Protein AF-A0AAD9P7U4-F1 (afdb_monomer_lite)

Radius of gyration: 80.12 Å; chains: 1; bounding box: 160×74×222 Å

pLDDT: mean 78.6, std 13.79, range [33.72, 92.62]

Sequence (195 aa):
MFMCNIYIYIYIYIYIYAYMYIYIYIYIYIYIYIYIHAYIHTYIHTYIHTYIHTYIHTYIHTYIHTYIHTYIHTYIHACMHACMHAYIHTYIHTYIHTYIHTYIHTYIHTYIHTYIHTYIHTYIHTYIHTYIHTYIHTYIHTYIHTYIHTYIHTYIHTYIHTYIHTYIHTYIHTYIHNRPTYTKPKSQWWSVTPK

Foldseek 3Di:
DVVVVVVVVVVVVCCCCVCVCCCCVVCCVVVCCCVVCVCCCCCCCCCVVVCCCCVCCCCVCCCCVVCCVVCVVVVVVVVVVVVVCCCCCCVVVVVVVVVVCVVCCCVVVCCCVCCCCCVVVVVCCVVVCCVVVCCCCVVVCCVCCCVCVVCCCCVVVCCCVVVVVVVVVVVVVCVVVPDDDDDDDDDDDDDDDDD

Secondary structure (DSSP, 8-state):
-HHHHHHHHHHHHHHHHHHHHHHHHHHHHHHHHHHHHHHHHHHHHHHHHHHHHHHHHHHHHHHHHHHHHHHHHHHHHHHHHHHHHHHHHHHHHHHHHHHHHHHHHHHHHHHHHHHHHHHHHHHHHHHHHHHHHHHHHHHHHHHHHHHHHHHHHHHHHHHHHHHHHHHHHHHHHHHHHT-----------------

Structure (mmCIF, N/CA/C/O backbone):
data_AF-A0AAD9P7U4-F1
#
_entry.id   AF-A0AAD9P7U4-F1
#
loop_
_atom_site.group_PDB
_atom_site.id
_atom_site.type_symbol
_atom_site.label_atom_id
_atom_site.label_alt_id
_atom_site.label_comp_id
_atom_site.label_asym_id
_atom_site.label_entity_id
_atom_site.label_seq_id
_atom_site.pdbx_PDB_ins_code
_atom_site.Cartn_x
_atom_site.Cartn_y
_a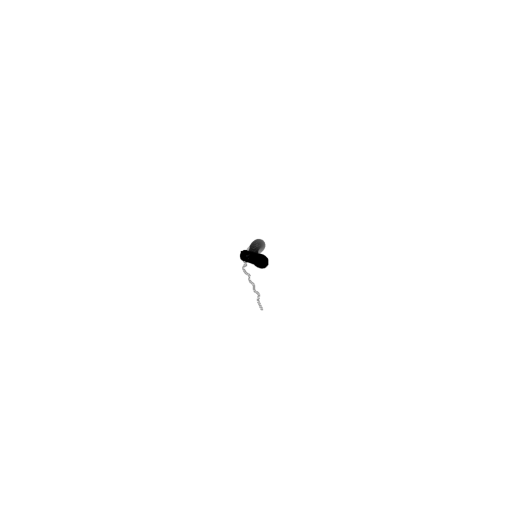tom_site.Cartn_z
_atom_site.occupancy
_atom_site.B_iso_or_equiv
_atom_site.auth_seq_id
_atom_site.auth_comp_id
_atom_site.auth_asym_id
_atom_site.auth_atom_id
_atom_site.pdbx_PDB_model_num
ATOM 1 N N . MET A 1 1 ? 76.221 21.760 -89.674 1.00 63.28 1 MET A N 1
ATOM 2 C CA . MET A 1 1 ? 75.166 22.619 -89.080 1.00 63.28 1 MET A CA 1
ATOM 3 C C . MET A 1 1 ? 73.798 21.930 -89.012 1.00 63.28 1 MET A C 1
ATOM 5 O O . MET A 1 1 ? 73.152 22.020 -87.978 1.00 63.28 1 MET A O 1
ATOM 9 N N . PHE A 1 2 ? 73.378 21.193 -90.051 1.00 65.38 2 PHE A N 1
ATOM 10 C CA . PHE A 1 2 ? 72.077 20.498 -90.097 1.00 65.38 2 PHE A CA 1
ATOM 11 C C . PHE A 1 2 ? 71.923 19.378 -89.042 1.00 65.38 2 PHE A C 1
ATOM 13 O O . PHE A 1 2 ? 70.959 19.379 -88.288 1.00 65.38 2 PHE A O 1
ATOM 20 N N . MET A 1 3 ? 72.919 18.489 -88.902 1.00 68.50 3 MET A N 1
ATOM 21 C CA . MET A 1 3 ? 72.881 17.385 -87.921 1.00 68.50 3 MET A CA 1
ATOM 22 C C . MET A 1 3 ? 72.869 17.857 -86.455 1.00 68.50 3 MET A C 1
ATOM 24 O O . MET A 1 3 ? 72.225 17.237 -85.619 1.00 68.50 3 MET A O 1
ATOM 28 N N . CYS A 1 4 ? 73.531 18.979 -86.144 1.00 67.12 4 CYS A N 1
ATOM 29 C CA . CYS A 1 4 ? 73.543 19.551 -84.793 1.00 67.12 4 CYS A CA 1
ATOM 30 C C . CYS A 1 4 ? 72.180 20.170 -84.433 1.00 67.12 4 CYS A C 1
ATOM 32 O O . CYS A 1 4 ? 71.675 19.941 -83.341 1.00 67.12 4 CYS A O 1
ATOM 34 N N . ASN A 1 5 ? 71.528 20.862 -85.379 1.00 74.62 5 ASN A N 1
ATOM 35 C CA . ASN A 1 5 ? 70.159 21.353 -85.186 1.00 74.62 5 ASN A CA 1
ATOM 36 C C . ASN A 1 5 ? 69.147 20.211 -85.030 1.00 74.62 5 ASN A C 1
ATOM 38 O O . ASN A 1 5 ? 68.265 20.304 -84.185 1.00 74.62 5 ASN A O 1
ATOM 42 N N . ILE A 1 6 ? 69.297 19.115 -85.783 1.00 76.94 6 ILE A N 1
ATOM 43 C CA . ILE A 1 6 ? 68.445 17.924 -85.636 1.00 76.94 6 ILE A CA 1
ATOM 44 C C . ILE A 1 6 ? 68.647 17.275 -84.260 1.00 76.94 6 ILE A C 1
ATOM 46 O O . ILE A 1 6 ? 67.667 16.946 -83.602 1.00 76.94 6 ILE A O 1
ATOM 50 N N . TYR A 1 7 ? 69.890 17.140 -83.784 1.00 82.06 7 TYR A N 1
ATOM 51 C CA . TYR A 1 7 ? 70.168 16.558 -82.467 1.00 82.06 7 TYR A CA 1
ATOM 52 C C . TYR A 1 7 ? 69.637 17.428 -81.319 1.00 82.06 7 TYR A C 1
ATOM 54 O O . TYR A 1 7 ? 69.010 16.911 -80.399 1.00 82.06 7 TYR A O 1
ATOM 62 N N . ILE A 1 8 ? 69.824 18.751 -81.396 1.00 79.50 8 ILE A N 1
ATOM 63 C CA . ILE A 1 8 ? 69.276 19.704 -80.419 1.00 79.50 8 ILE A CA 1
ATOM 64 C C . ILE A 1 8 ? 67.745 19.658 -80.435 1.00 79.50 8 ILE A C 1
ATOM 66 O O . ILE A 1 8 ? 67.129 19.602 -79.375 1.00 79.50 8 ILE A O 1
ATOM 70 N N . TYR A 1 9 ? 67.129 19.619 -81.617 1.00 84.94 9 TYR A N 1
ATOM 71 C CA . TYR A 1 9 ? 65.678 19.519 -81.750 1.00 84.94 9 TYR A CA 1
ATOM 72 C C . TYR A 1 9 ? 65.138 18.211 -81.165 1.00 84.94 9 TYR A C 1
ATOM 74 O O . TYR A 1 9 ? 64.197 18.244 -80.380 1.00 84.94 9 TYR A O 1
ATOM 82 N N . ILE A 1 10 ? 65.759 17.070 -81.479 1.00 82.12 10 ILE A N 1
ATO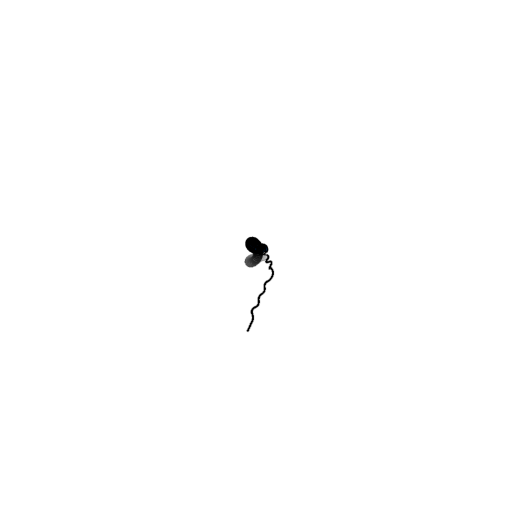M 83 C CA . ILE A 1 10 ? 65.369 15.760 -80.940 1.00 82.12 10 ILE A CA 1
ATOM 84 C C . ILE A 1 10 ? 65.563 15.723 -79.421 1.00 82.12 10 ILE A C 1
ATOM 86 O O . ILE A 1 10 ? 64.682 15.246 -78.716 1.00 82.12 10 ILE A O 1
ATOM 90 N N . TYR A 1 11 ? 66.671 16.255 -78.899 1.00 86.25 11 TYR A N 1
ATOM 91 C CA . TYR A 1 11 ? 66.923 16.304 -77.459 1.00 86.25 11 TYR A CA 1
ATOM 92 C C . TYR A 1 11 ? 65.906 17.184 -76.731 1.00 86.25 11 TYR A C 1
ATOM 94 O O . TYR A 1 11 ? 65.325 16.749 -75.741 1.00 86.25 11 TYR A O 1
ATOM 102 N N . ILE A 1 12 ? 65.644 18.394 -77.236 1.00 84.06 12 ILE A N 1
ATOM 103 C CA . ILE A 1 12 ? 64.634 19.298 -76.671 1.00 84.06 12 ILE A CA 1
ATOM 104 C C . ILE A 1 12 ? 63.251 18.654 -76.754 1.00 84.06 12 ILE A C 1
ATOM 106 O O . ILE A 1 12 ? 62.508 18.687 -75.778 1.00 84.06 12 ILE A O 1
ATOM 110 N N . TYR A 1 13 ? 62.918 18.023 -77.879 1.00 87.44 13 TYR A N 1
ATOM 111 C CA . TYR A 1 13 ? 61.643 17.341 -78.063 1.00 87.44 13 TYR A CA 1
ATOM 112 C C . TYR A 1 13 ? 61.479 16.176 -77.086 1.00 87.44 13 TYR A C 1
ATOM 114 O O . TYR A 1 13 ? 60.470 16.110 -76.395 1.00 87.44 13 TYR A O 1
ATOM 122 N N . ILE A 1 14 ? 62.473 15.293 -76.966 1.00 84.31 14 ILE A N 1
ATOM 123 C CA . ILE A 1 14 ? 62.439 14.161 -76.031 1.00 84.31 14 ILE A CA 1
ATOM 124 C C . ILE A 1 14 ? 62.416 14.658 -74.588 1.00 84.31 14 ILE A C 1
ATOM 126 O O . ILE A 1 14 ? 61.654 14.124 -73.793 1.00 84.31 14 ILE A O 1
ATOM 130 N N . TYR A 1 15 ? 63.201 15.678 -74.238 1.00 88.56 15 TYR A N 1
ATOM 131 C CA . TYR A 1 15 ? 63.232 16.227 -72.884 1.00 88.56 15 TYR A CA 1
ATOM 132 C C . TYR A 1 15 ? 61.898 16.871 -72.510 1.00 88.56 15 TYR A C 1
ATOM 134 O O . TYR A 1 15 ? 61.346 16.550 -71.463 1.00 88.56 15 TYR A O 1
ATOM 142 N N . ILE A 1 16 ? 61.343 17.725 -73.375 1.00 84.38 16 ILE A N 1
ATOM 143 C CA . ILE A 1 16 ? 60.033 18.344 -73.150 1.00 84.38 16 ILE A CA 1
ATOM 144 C C . ILE A 1 16 ? 58.958 17.265 -73.108 1.00 84.38 16 ILE A C 1
ATOM 146 O O . ILE A 1 16 ? 58.146 17.269 -72.194 1.00 84.38 16 ILE A O 1
ATOM 150 N N . TYR A 1 17 ? 58.958 16.318 -74.044 1.00 86.88 17 TYR A N 1
ATOM 151 C CA . TYR A 1 17 ? 57.947 15.269 -74.091 1.00 86.88 17 TYR A CA 1
ATOM 152 C C . TYR A 1 17 ? 58.034 14.345 -72.876 1.00 86.88 17 TYR A C 1
ATOM 154 O O . TYR A 1 17 ? 57.018 14.082 -72.248 1.00 86.88 17 TYR A O 1
ATOM 162 N N . ALA A 1 18 ? 59.230 13.896 -72.492 1.00 82.81 18 ALA A N 1
ATOM 163 C CA . ALA A 1 18 ? 59.433 13.056 -71.318 1.00 82.81 18 ALA A CA 1
ATOM 164 C C . ALA A 1 18 ? 59.109 13.813 -70.028 1.00 82.81 18 ALA A C 1
ATOM 166 O O . ALA A 1 18 ? 58.422 13.266 -69.177 1.00 82.81 18 ALA A O 1
ATOM 167 N N . TYR A 1 19 ? 59.534 15.072 -69.889 1.00 87.62 19 TYR A N 1
ATOM 168 C CA . TYR A 1 19 ? 59.217 15.887 -68.717 1.00 87.62 19 TYR A CA 1
ATOM 169 C C . TYR A 1 19 ? 57.717 16.157 -68.615 1.00 87.62 19 TYR A C 1
ATOM 171 O O . TYR A 1 19 ? 57.132 15.935 -67.561 1.00 87.62 19 TYR A O 1
ATOM 179 N N . MET A 1 20 ? 57.076 16.566 -69.711 1.00 83.25 20 MET A N 1
ATOM 180 C CA . MET A 1 20 ? 55.631 16.786 -69.759 1.00 83.25 20 MET A CA 1
ATOM 181 C C . MET A 1 20 ? 54.875 15.491 -69.486 1.00 83.25 20 MET A C 1
ATOM 183 O O . MET A 1 20 ? 53.954 15.495 -68.680 1.00 83.25 20 MET A O 1
ATOM 187 N N . TYR A 1 21 ? 55.279 14.376 -70.094 1.00 85.75 21 TYR A N 1
ATOM 188 C CA . TYR A 1 21 ? 54.640 13.080 -69.892 1.00 85.75 21 TYR A CA 1
ATOM 189 C C . TYR A 1 21 ? 54.803 12.590 -68.455 1.00 85.75 21 TYR A C 1
ATOM 191 O O . TYR A 1 21 ? 53.819 12.210 -67.836 1.00 85.75 21 TYR A O 1
ATOM 199 N N . ILE A 1 22 ? 56.011 12.644 -67.893 1.00 83.38 22 ILE A N 1
ATOM 200 C CA . ILE A 1 22 ? 56.284 12.227 -66.513 1.00 83.38 22 ILE A CA 1
ATOM 201 C C . ILE A 1 22 ? 55.558 13.145 -65.533 1.00 83.38 22 ILE A C 1
ATOM 203 O O . ILE A 1 22 ? 54.912 12.648 -64.619 1.00 83.38 22 ILE A O 1
ATOM 207 N N . TYR A 1 23 ? 55.613 14.463 -65.722 1.00 85.19 23 TYR A N 1
ATOM 208 C CA . TYR A 1 23 ? 54.940 15.417 -64.845 1.00 85.19 23 TYR A CA 1
ATOM 209 C C . TYR A 1 23 ? 53.425 15.240 -64.893 1.00 85.19 23 TYR A C 1
ATOM 211 O O . TYR A 1 23 ? 52.802 15.103 -63.848 1.00 85.19 23 TYR A O 1
ATOM 219 N N . ILE A 1 24 ? 52.834 15.169 -66.089 1.00 81.94 24 ILE A N 1
ATOM 220 C CA . ILE A 1 24 ? 51.395 14.947 -66.261 1.00 81.94 24 ILE A CA 1
ATOM 221 C C . ILE A 1 24 ? 51.005 13.587 -65.688 1.00 81.94 24 ILE A C 1
ATOM 223 O O . ILE A 1 24 ? 50.060 13.513 -64.914 1.00 81.94 24 ILE A O 1
ATOM 227 N N . TYR A 1 25 ? 51.734 12.519 -66.012 1.00 85.12 25 TYR A N 1
ATOM 228 C CA . TYR A 1 25 ? 51.409 11.172 -65.555 1.00 85.12 25 TYR A CA 1
ATOM 229 C C . TYR A 1 25 ? 51.531 11.045 -64.038 1.00 85.12 25 TYR A C 1
ATOM 231 O O . TYR A 1 25 ? 50.603 10.570 -63.397 1.00 85.12 25 TYR A O 1
ATOM 239 N N . ILE A 1 26 ? 52.635 11.507 -63.446 1.00 82.62 26 ILE A N 1
ATOM 240 C CA . ILE A 1 26 ? 52.845 11.459 -61.996 1.00 82.62 26 ILE A CA 1
ATOM 241 C C . ILE A 1 26 ? 51.840 12.362 -61.287 1.00 82.62 26 ILE A C 1
ATOM 243 O O . ILE A 1 26 ? 51.235 11.927 -60.313 1.00 82.62 26 ILE A O 1
ATOM 247 N N . TYR A 1 27 ? 51.625 13.589 -61.764 1.00 83.88 27 TYR A N 1
ATOM 248 C CA . TYR A 1 27 ? 50.684 14.514 -61.138 1.00 83.88 27 TYR A CA 1
ATOM 249 C C . TYR A 1 27 ? 49.257 13.978 -61.208 1.00 83.88 27 TYR A C 1
ATOM 251 O O . TYR A 1 27 ? 48.590 13.913 -60.183 1.00 83.88 27 TYR A O 1
ATOM 259 N N . ILE A 1 28 ? 48.807 13.520 -62.378 1.00 81.19 28 ILE A N 1
ATOM 260 C CA . ILE A 1 28 ? 47.478 12.927 -62.546 1.00 81.19 28 ILE A CA 1
ATOM 261 C C . ILE A 1 28 ? 47.360 11.653 -61.711 1.00 81.19 28 ILE A C 1
ATOM 263 O O . ILE A 1 28 ? 46.387 11.510 -60.981 1.00 81.19 28 ILE A O 1
ATOM 267 N N . TYR A 1 29 ? 48.337 10.749 -61.763 1.00 85.56 29 TYR A N 1
ATOM 268 C CA . TYR A 1 29 ? 48.276 9.483 -61.036 1.00 85.56 29 TYR A CA 1
ATOM 269 C C . TYR A 1 29 ? 48.272 9.698 -59.523 1.00 85.56 29 TYR A C 1
ATOM 271 O O . TYR A 1 29 ? 47.418 9.149 -58.837 1.00 85.56 29 TYR A O 1
ATOM 279 N N . ILE A 1 30 ? 49.176 10.526 -58.995 1.00 83.06 30 ILE A N 1
ATOM 280 C CA . ILE A 1 30 ? 49.246 10.825 -57.561 1.00 83.06 30 ILE A CA 1
ATOM 281 C C . ILE A 1 30 ? 48.007 11.601 -57.119 1.00 83.06 30 ILE A C 1
ATOM 283 O O . ILE A 1 30 ? 47.426 11.261 -56.093 1.00 83.06 30 ILE A O 1
ATOM 287 N N . TYR A 1 31 ? 47.573 12.608 -57.878 1.00 84.12 31 TYR A N 1
ATOM 288 C CA . TYR A 1 31 ? 46.396 13.397 -57.528 1.00 84.12 31 TYR A CA 1
ATOM 289 C C . TYR A 1 31 ? 45.136 12.537 -57.534 1.00 84.12 31 TYR A C 1
ATOM 291 O O . TYR A 1 31 ? 44.403 12.536 -56.553 1.00 84.12 31 TYR A O 1
ATOM 299 N N . ILE A 1 32 ? 44.914 11.745 -58.587 1.00 83.12 32 ILE A N 1
ATOM 300 C CA . ILE A 1 32 ? 43.778 10.825 -58.669 1.00 83.12 32 ILE A CA 1
ATOM 301 C C . ILE A 1 32 ? 43.870 9.772 -57.568 1.00 83.12 32 ILE A C 1
ATOM 303 O O . ILE A 1 32 ? 42.883 9.544 -56.881 1.00 83.12 32 ILE A O 1
ATOM 307 N N . TYR A 1 33 ? 45.033 9.157 -57.349 1.00 87.44 33 TYR A N 1
ATOM 308 C CA . TYR A 1 33 ? 45.196 8.122 -56.331 1.00 87.44 33 TYR A CA 1
ATOM 309 C C . TYR A 1 33 ? 44.951 8.667 -54.924 1.00 87.44 33 TYR A C 1
ATOM 311 O O . TYR A 1 33 ? 44.163 8.092 -54.183 1.00 87.44 33 TYR A O 1
ATOM 319 N N . ILE A 1 34 ? 45.573 9.791 -54.557 1.00 84.62 34 ILE A N 1
ATOM 320 C CA . ILE A 1 34 ? 45.391 10.405 -53.237 1.00 84.62 34 ILE A CA 1
ATOM 321 C C . ILE A 1 34 ? 43.962 10.911 -53.084 1.00 84.62 34 ILE A C 1
ATOM 323 O O . ILE A 1 34 ? 43.365 10.685 -52.039 1.00 84.62 34 ILE A O 1
ATOM 327 N N . TYR A 1 35 ? 43.394 11.561 -54.100 1.00 86.56 35 TYR A N 1
ATOM 328 C CA . TYR A 1 35 ? 42.035 12.087 -54.027 1.00 86.56 35 TYR A CA 1
ATOM 329 C C . TYR A 1 35 ? 41.012 10.962 -53.904 1.00 86.56 35 TYR A C 1
ATOM 331 O O . TYR A 1 35 ? 40.185 10.995 -53.002 1.00 86.56 35 TYR A O 1
ATOM 339 N N . ILE A 1 36 ? 41.099 9.930 -54.746 1.00 83.75 36 ILE A N 1
ATOM 340 C CA . ILE A 1 36 ? 40.210 8.768 -54.680 1.00 83.75 36 ILE A CA 1
ATOM 341 C C . ILE A 1 36 ? 40.420 8.021 -53.365 1.00 83.75 36 ILE A C 1
ATOM 343 O O . ILE A 1 36 ? 39.444 7.704 -52.698 1.00 83.75 36 ILE A O 1
ATOM 347 N N . HIS A 1 37 ? 41.661 7.765 -52.952 1.00 85.75 37 HIS A N 1
ATOM 348 C CA . HIS A 1 37 ? 41.930 7.042 -51.713 1.00 85.75 37 HIS A CA 1
ATOM 349 C C . HIS A 1 37 ? 41.458 7.825 -50.488 1.00 85.75 37 HIS A C 1
ATOM 351 O O . HIS A 1 37 ? 40.757 7.268 -49.652 1.00 85.75 37 HIS A O 1
ATOM 357 N N . ALA A 1 38 ? 41.769 9.119 -50.396 1.00 84.25 38 ALA A N 1
ATOM 358 C CA . ALA A 1 38 ? 41.318 9.965 -49.299 1.00 84.25 38 ALA A CA 1
ATOM 359 C C . ALA A 1 38 ? 39.796 10.128 -49.313 1.00 84.25 38 ALA A C 1
ATOM 361 O O . ALA A 1 38 ? 39.176 10.022 -48.260 1.00 84.25 38 ALA A O 1
ATOM 362 N N . TYR A 1 39 ? 39.174 10.328 -50.476 1.00 86.88 39 TYR A N 1
ATOM 363 C CA . TYR A 1 39 ? 37.724 10.464 -50.594 1.00 86.88 39 TYR A CA 1
ATOM 364 C C . TYR A 1 39 ? 37.011 9.167 -50.224 1.00 86.88 39 TYR A C 1
ATOM 366 O O . TYR A 1 39 ? 36.126 9.182 -49.380 1.00 86.88 39 TYR A O 1
ATOM 374 N N . ILE A 1 40 ? 37.430 8.029 -50.778 1.00 83.56 40 ILE A N 1
ATOM 375 C CA . ILE A 1 40 ? 36.850 6.722 -50.456 1.00 83.56 40 ILE A CA 1
ATOM 376 C C . ILE A 1 40 ? 37.091 6.390 -48.987 1.00 83.56 40 ILE A C 1
ATOM 378 O O . ILE A 1 40 ? 36.153 6.012 -48.296 1.00 83.56 40 ILE A O 1
ATOM 382 N N . HIS A 1 41 ? 38.314 6.558 -48.482 1.00 86.12 41 HIS A N 1
ATOM 383 C CA . HIS A 1 41 ? 38.627 6.258 -47.090 1.00 86.12 41 HIS A CA 1
ATOM 384 C C . HIS A 1 41 ? 37.825 7.148 -46.145 1.00 86.12 41 HIS A C 1
ATOM 386 O O . HIS A 1 41 ? 37.187 6.638 -45.236 1.00 86.12 41 HIS A O 1
ATOM 392 N N . THR A 1 42 ? 37.801 8.465 -46.357 1.00 84.38 42 THR A N 1
ATOM 393 C CA . THR A 1 42 ? 37.031 9.374 -45.496 1.00 84.38 42 THR A CA 1
ATOM 394 C C . THR A 1 42 ? 35.538 9.133 -45.626 1.00 84.38 42 THR A C 1
ATOM 396 O O . THR A 1 42 ? 34.872 9.043 -44.604 1.00 84.38 42 THR A O 1
ATOM 399 N N . TYR A 1 43 ? 35.001 8.960 -46.831 1.00 86.06 43 TYR A N 1
ATOM 400 C CA . TYR A 1 43 ? 33.576 8.726 -47.040 1.00 86.06 43 TYR A CA 1
ATOM 401 C C . TYR A 1 43 ? 33.133 7.396 -46.437 1.00 86.06 43 TYR A C 1
ATOM 403 O O . TYR A 1 43 ? 32.206 7.373 -45.639 1.00 86.06 43 TYR A O 1
ATOM 411 N N . ILE A 1 44 ? 33.827 6.298 -46.738 1.00 82.44 44 ILE A N 1
ATOM 412 C CA . ILE A 1 44 ? 33.500 4.977 -46.193 1.00 82.44 44 ILE A CA 1
ATOM 413 C C . ILE A 1 44 ? 33.717 4.963 -44.685 1.00 82.44 44 ILE A C 1
ATOM 415 O O . ILE A 1 44 ? 32.825 4.542 -43.957 1.00 82.44 44 ILE A O 1
ATOM 419 N N . HIS A 1 45 ? 34.861 5.444 -44.195 1.00 85.25 45 HIS A N 1
ATOM 420 C CA . HIS A 1 45 ? 35.139 5.446 -42.764 1.00 85.25 45 HIS A CA 1
ATOM 421 C C . HIS A 1 45 ? 34.127 6.311 -42.023 1.00 85.25 45 HIS A C 1
ATOM 423 O O . HIS A 1 45 ? 33.543 5.848 -41.057 1.00 85.25 45 HIS A O 1
ATOM 429 N N . THR A 1 46 ? 33.873 7.546 -42.458 1.00 83.81 46 THR A N 1
ATOM 430 C CA . THR A 1 46 ? 32.901 8.411 -41.776 1.00 83.81 46 THR A CA 1
ATOM 431 C C . THR A 1 46 ? 31.493 7.862 -41.904 1.00 83.81 46 THR A C 1
ATOM 433 O O . THR A 1 46 ? 30.815 7.785 -40.891 1.00 83.81 46 THR A O 1
ATOM 436 N N . TYR A 1 47 ? 31.054 7.417 -43.078 1.00 85.50 47 TYR A N 1
ATOM 437 C CA . TYR A 1 47 ? 29.705 6.893 -43.264 1.00 85.50 47 TYR A CA 1
ATOM 438 C C . TYR A 1 47 ? 29.486 5.617 -42.457 1.00 85.50 47 TYR A C 1
ATOM 440 O O . TYR A 1 47 ? 28.558 5.556 -41.662 1.00 85.50 47 TYR A O 1
ATOM 448 N N . ILE A 1 48 ? 30.369 4.626 -42.581 1.00 81.88 48 ILE A N 1
ATOM 449 C CA . ILE A 1 48 ? 30.250 3.366 -41.845 1.00 81.88 48 ILE A CA 1
ATOM 450 C C . ILE A 1 48 ? 30.425 3.608 -40.350 1.00 81.88 48 ILE A C 1
ATOM 452 O O . ILE A 1 48 ? 29.591 3.161 -39.571 1.00 81.88 48 ILE A O 1
ATOM 456 N N . HIS A 1 49 ? 31.462 4.336 -39.929 1.00 85.12 49 HIS A N 1
ATOM 457 C CA . HIS A 1 49 ? 31.691 4.591 -38.511 1.00 85.12 49 HIS A CA 1
ATOM 458 C C . HIS A 1 49 ? 30.538 5.386 -37.913 1.00 85.12 49 HIS A C 1
ATOM 460 O O . HIS A 1 49 ? 30.012 4.986 -36.888 1.00 85.12 49 HIS A O 1
ATOM 466 N N . THR A 1 50 ? 30.104 6.487 -38.529 1.00 83.94 50 THR A N 1
ATOM 467 C CA . THR A 1 50 ? 28.993 7.276 -37.981 1.00 83.94 50 THR A CA 1
ATOM 468 C C . THR A 1 50 ? 27.692 6.501 -38.035 1.00 83.94 50 THR A C 1
ATOM 470 O O . THR A 1 50 ? 26.997 6.482 -37.030 1.00 83.94 50 THR A O 1
ATOM 473 N N . TYR A 1 51 ? 27.369 5.808 -39.124 1.00 85.12 51 TYR A N 1
ATOM 474 C CA . TYR A 1 51 ? 26.126 5.051 -39.227 1.00 85.12 51 TYR A CA 1
ATOM 475 C C . TYR A 1 51 ? 26.093 3.893 -38.234 1.00 85.12 51 TYR A C 1
ATOM 477 O O . TYR A 1 51 ? 25.162 3.799 -37.446 1.00 85.12 51 TYR A O 1
ATOM 485 N N . ILE A 1 52 ? 27.131 3.056 -38.200 1.00 81.62 52 ILE A N 1
ATOM 486 C CA . ILE A 1 52 ? 27.199 1.924 -37.272 1.00 81.62 52 ILE A CA 1
ATOM 487 C C . ILE A 1 52 ? 27.279 2.426 -35.834 1.00 81.62 52 ILE A C 1
ATOM 489 O O . ILE A 1 52 ? 26.507 1.969 -34.998 1.00 81.62 52 ILE A O 1
ATOM 493 N N . HIS A 1 53 ? 28.160 3.381 -35.532 1.00 85.06 53 HIS A N 1
ATOM 494 C CA . HIS A 1 53 ? 28.294 3.902 -34.177 1.00 85.06 53 HIS A CA 1
ATOM 495 C C . HIS A 1 53 ? 27.001 4.566 -33.726 1.00 85.06 53 HIS A C 1
ATOM 497 O O . HIS A 1 53 ? 26.518 4.251 -32.652 1.00 85.06 53 HIS A O 1
ATOM 503 N N .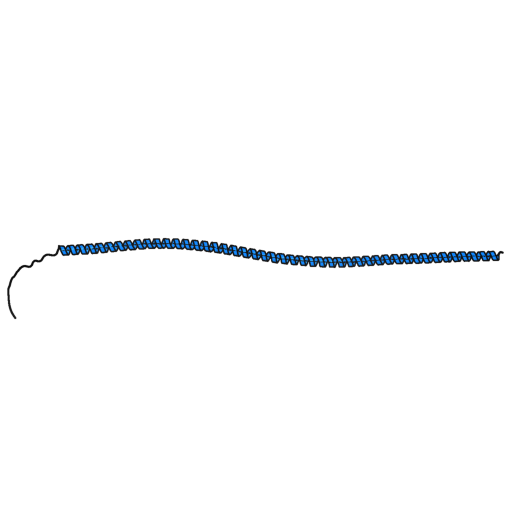 THR A 1 54 ? 26.402 5.458 -34.515 1.00 84.69 54 THR A N 1
ATOM 504 C CA . THR A 1 54 ? 25.151 6.117 -34.112 1.00 84.69 54 THR A CA 1
ATOM 505 C C . THR A 1 54 ? 24.005 5.128 -34.042 1.00 84.69 54 THR A C 1
ATOM 507 O O . THR A 1 54 ? 23.307 5.136 -33.040 1.00 84.69 54 THR A O 1
ATOM 510 N N . TYR A 1 55 ? 23.826 4.240 -35.017 1.00 85.31 55 TYR A N 1
ATOM 511 C CA . TYR A 1 55 ? 22.734 3.271 -35.005 1.00 85.31 55 TYR A CA 1
ATOM 512 C C . TYR A 1 55 ? 22.865 2.297 -33.838 1.00 85.31 55 TYR A C 1
ATOM 514 O O . TYR A 1 55 ? 21.941 2.171 -33.046 1.00 85.31 55 TYR A O 1
ATOM 522 N N . ILE A 1 56 ? 24.026 1.662 -33.666 1.00 83.12 56 ILE A N 1
ATOM 523 C CA . ILE A 1 56 ? 24.248 0.710 -32.574 1.00 83.12 56 ILE A CA 1
ATOM 524 C C . ILE A 1 56 ? 24.219 1.430 -31.230 1.00 83.12 56 ILE A C 1
ATOM 526 O O . ILE A 1 56 ? 23.506 0.991 -30.334 1.00 83.12 56 ILE A O 1
ATOM 530 N N . HIS A 1 57 ? 24.941 2.542 -31.077 1.00 86.19 57 HIS A N 1
ATOM 531 C CA . HIS A 1 57 ? 24.966 3.271 -29.813 1.00 86.19 57 HIS A CA 1
ATOM 532 C C . HIS A 1 57 ? 23.576 3.786 -29.467 1.00 86.19 57 HIS A C 1
ATOM 534 O O . HIS A 1 57 ? 23.119 3.553 -28.361 1.00 86.19 57 HIS A O 1
ATOM 540 N N . THR A 1 58 ? 22.871 4.455 -30.380 1.00 84.94 58 THR A N 1
ATOM 541 C CA . THR A 1 58 ? 21.525 4.964 -30.078 1.00 84.94 58 THR A CA 1
ATOM 542 C C . THR A 1 58 ? 20.548 3.827 -29.857 1.00 84.94 58 THR A C 1
ATOM 544 O O . THR A 1 58 ? 19.836 3.875 -28.867 1.00 84.94 58 THR A O 1
ATOM 547 N N . TYR A 1 59 ? 20.531 2.781 -30.681 1.00 85.44 59 TYR A N 1
ATOM 548 C CA . TYR A 1 59 ? 19.594 1.676 -30.513 1.00 85.44 59 TYR A CA 1
ATOM 549 C C . TYR A 1 59 ? 19.852 0.914 -29.215 1.00 85.44 59 TYR A C 1
ATOM 551 O O . TYR A 1 59 ? 18.940 0.754 -28.416 1.00 85.44 59 TYR A O 1
ATOM 559 N N . ILE A 1 60 ? 21.093 0.503 -28.952 1.00 82.69 60 ILE A N 1
ATOM 560 C CA . ILE A 1 60 ? 21.437 -0.233 -27.732 1.00 82.69 60 ILE A CA 1
ATOM 561 C C . ILE A 1 60 ? 21.274 0.663 -26.510 1.00 82.69 60 ILE A C 1
ATOM 563 O O . ILE A 1 60 ? 20.623 0.256 -25.554 1.00 82.69 60 ILE A O 1
ATOM 567 N N . HIS A 1 61 ? 21.818 1.882 -26.529 1.00 85.62 61 HIS A N 1
ATOM 568 C CA . HIS A 1 61 ? 21.700 2.793 -25.395 1.00 85.62 61 HIS A CA 1
ATOM 569 C C . HIS A 1 61 ? 20.239 3.128 -25.132 1.00 85.62 61 HIS A C 1
ATOM 571 O O . HIS A 1 61 ? 19.799 2.994 -24.003 1.00 85.62 61 HIS A O 1
ATOM 577 N N . THR A 1 62 ? 19.456 3.528 -26.136 1.00 83.94 62 THR A N 1
ATOM 578 C CA . THR A 1 62 ? 18.040 3.851 -25.917 1.00 83.94 62 THR A CA 1
ATOM 579 C C . THR A 1 62 ? 17.255 2.619 -25.515 1.00 83.94 62 THR A C 1
ATOM 581 O O . THR A 1 62 ? 16.549 2.696 -24.524 1.00 83.94 62 THR A O 1
ATOM 584 N N . TYR A 1 63 ? 17.401 1.476 -26.181 1.00 85.25 63 TYR A N 1
ATOM 585 C CA . TYR A 1 63 ? 16.652 0.272 -25.837 1.00 85.25 63 TYR A CA 1
ATOM 586 C C . TYR A 1 63 ? 16.997 -0.220 -24.434 1.00 85.25 63 TYR A C 1
ATOM 588 O O . TYR A 1 63 ? 16.105 -0.373 -23.611 1.00 85.25 63 TYR A O 1
ATOM 596 N N . ILE A 1 64 ? 18.280 -0.398 -24.117 1.00 82.69 64 ILE A N 1
ATOM 597 C CA . ILE A 1 64 ? 18.707 -0.878 -22.799 1.00 82.69 64 ILE A CA 1
ATOM 598 C C . ILE A 1 64 ? 18.394 0.160 -21.729 1.00 82.69 64 ILE A C 1
ATOM 600 O O . ILE A 1 64 ? 17.779 -0.184 -20.725 1.00 82.69 64 ILE A O 1
ATOM 604 N N . HIS A 1 65 ? 18.773 1.425 -21.927 1.00 84.75 65 HIS A N 1
ATOM 605 C CA . HIS A 1 65 ? 18.524 2.466 -20.934 1.00 84.75 65 HIS A CA 1
ATOM 606 C C . HIS A 1 65 ? 17.030 2.650 -20.720 1.00 84.75 65 HIS A C 1
ATOM 608 O O . HIS A 1 65 ? 16.585 2.608 -19.586 1.00 84.75 65 HIS A O 1
ATOM 614 N N . THR A 1 66 ? 16.228 2.823 -21.773 1.00 83.69 66 THR A N 1
ATOM 615 C CA . THR A 1 66 ? 14.782 3.007 -21.598 1.00 83.69 66 THR A CA 1
ATOM 616 C C . THR A 1 66 ? 14.139 1.758 -21.032 1.00 83.69 66 THR A C 1
ATOM 618 O O . THR A 1 66 ? 13.403 1.892 -20.068 1.00 83.69 66 THR A O 1
ATOM 621 N N . TYR A 1 67 ? 14.438 0.556 -21.525 1.00 84.75 67 TYR A N 1
ATOM 622 C CA . TYR A 1 67 ? 13.815 -0.664 -21.024 1.00 84.75 67 TYR A CA 1
ATOM 623 C C . TYR A 1 67 ? 14.200 -0.929 -19.573 1.00 84.75 67 TYR A C 1
ATOM 625 O O . TYR A 1 67 ? 13.322 -1.064 -18.733 1.00 84.75 67 TYR A O 1
ATOM 633 N N . ILE A 1 68 ? 15.493 -0.933 -19.240 1.00 81.88 68 ILE A N 1
ATOM 634 C CA . ILE A 1 68 ? 15.954 -1.192 -17.873 1.00 81.88 68 ILE A CA 1
ATOM 635 C C . ILE A 1 68 ? 15.514 -0.068 -16.943 1.00 81.88 68 ILE A C 1
ATOM 637 O O . ILE A 1 68 ? 14.930 -0.351 -15.902 1.00 81.88 68 ILE A O 1
ATOM 641 N N . HIS A 1 69 ? 15.747 1.196 -17.304 1.00 84.69 69 HIS A N 1
ATOM 642 C CA . HIS A 1 69 ? 15.365 2.317 -16.452 1.00 84.69 69 HIS A CA 1
ATOM 643 C C . HIS A 1 69 ? 13.856 2.351 -16.263 1.00 84.69 69 HIS A C 1
ATOM 645 O O . HIS A 1 69 ? 13.404 2.401 -15.129 1.00 84.69 69 HIS A O 1
ATOM 651 N N . THR A 1 70 ? 13.052 2.301 -17.328 1.00 83.25 70 THR A N 1
ATOM 652 C CA . THR A 1 70 ? 11.593 2.349 -17.166 1.00 83.25 70 THR A CA 1
ATOM 653 C C . THR A 1 70 ? 11.082 1.110 -16.456 1.00 83.25 70 THR A C 1
ATOM 655 O O . THR A 1 70 ? 10.336 1.272 -15.501 1.00 83.25 70 THR A O 1
ATOM 658 N N . TYR A 1 71 ? 11.506 -0.100 -16.817 1.00 84.56 71 TYR A N 1
ATOM 659 C CA . TYR A 1 71 ? 11.027 -1.320 -16.173 1.00 84.56 71 TYR A CA 1
ATOM 660 C C . TYR A 1 71 ? 11.413 -1.358 -14.698 1.00 84.56 71 TYR A C 1
ATOM 662 O O . TYR A 1 71 ? 10.537 -1.463 -13.850 1.00 84.56 71 TYR A O 1
ATOM 670 N N . ILE A 1 72 ? 12.697 -1.198 -14.366 1.00 83.19 72 ILE A N 1
ATOM 671 C CA . ILE A 1 72 ? 13.159 -1.250 -12.975 1.00 83.19 72 ILE A CA 1
ATOM 672 C C . ILE A 1 72 ? 12.570 -0.092 -12.175 1.00 83.19 72 ILE A C 1
ATOM 674 O O . ILE A 1 72 ? 12.014 -0.324 -11.105 1.00 83.19 72 ILE A O 1
ATOM 678 N N . HIS A 1 73 ? 12.644 1.141 -12.682 1.00 87.62 73 HIS A N 1
ATOM 679 C CA . HIS A 1 73 ? 12.131 2.299 -11.956 1.00 87.62 73 HIS A CA 1
ATOM 680 C C . HIS A 1 73 ? 10.624 2.188 -11.748 1.00 87.62 73 HIS A C 1
ATOM 682 O O . HIS A 1 73 ? 10.161 2.321 -10.623 1.00 87.62 73 HIS A O 1
ATOM 688 N N . THR A 1 74 ? 9.842 1.920 -12.799 1.00 86.88 74 THR A N 1
ATOM 689 C CA . THR A 1 74 ? 8.379 1.840 -12.665 1.00 86.88 74 THR A CA 1
ATOM 690 C C . THR A 1 74 ? 7.959 0.642 -11.831 1.00 86.88 74 THR A C 1
ATOM 692 O O . THR A 1 74 ? 7.107 0.804 -10.965 1.00 86.88 74 THR A O 1
ATOM 695 N N . TYR A 1 75 ? 8.577 -0.526 -12.016 1.00 89.31 75 TYR A N 1
ATOM 696 C CA . TYR A 1 75 ? 8.225 -1.729 -11.271 1.00 89.31 75 TYR A CA 1
ATOM 697 C C . TYR A 1 75 ? 8.583 -1.603 -9.792 1.00 89.31 75 TYR A C 1
ATOM 699 O O . TYR A 1 75 ? 7.726 -1.821 -8.938 1.00 89.31 75 TYR A O 1
ATOM 707 N N . ILE A 1 76 ? 9.820 -1.207 -9.470 1.00 86.62 76 ILE A N 1
ATOM 708 C CA . ILE A 1 76 ? 10.247 -1.049 -8.075 1.00 86.62 76 ILE A CA 1
ATOM 709 C C . ILE A 1 76 ? 9.460 0.077 -7.415 1.00 86.62 76 ILE A C 1
ATOM 711 O O . ILE A 1 76 ? 8.958 -0.117 -6.311 1.00 86.62 76 ILE A O 1
ATOM 715 N N . HIS A 1 77 ? 9.298 1.225 -8.079 1.00 90.88 77 HIS A N 1
ATOM 716 C CA . HIS A 1 77 ? 8.538 2.339 -7.518 1.00 90.88 77 HIS A CA 1
ATOM 717 C C . HIS A 1 77 ? 7.072 1.961 -7.293 1.00 90.88 77 HIS A C 1
ATOM 719 O O . HIS A 1 77 ? 6.540 2.205 -6.213 1.00 90.88 77 HIS A O 1
ATOM 725 N N . ALA A 1 78 ? 6.411 1.340 -8.274 1.00 90.56 78 ALA A N 1
ATOM 726 C CA . ALA A 1 78 ? 5.021 0.915 -8.136 1.00 90.56 78 ALA A CA 1
ATOM 727 C C . ALA A 1 78 ? 4.863 -0.147 -7.044 1.00 90.56 78 ALA A C 1
ATOM 729 O O . ALA A 1 78 ? 3.946 -0.046 -6.234 1.00 90.56 78 ALA A O 1
ATOM 730 N N . CYS A 1 79 ? 5.771 -1.123 -6.976 1.00 91.94 79 CYS A N 1
ATOM 731 C CA . CYS A 1 79 ? 5.749 -2.170 -5.958 1.00 91.94 79 CYS A CA 1
ATOM 732 C C . CYS A 1 79 ? 5.973 -1.597 -4.553 1.00 91.94 79 CYS A C 1
ATOM 734 O O . CYS A 1 79 ? 5.175 -1.848 -3.652 1.00 91.94 79 CYS A O 1
ATOM 736 N N . MET A 1 80 ? 7.004 -0.768 -4.372 1.00 90.88 80 MET A N 1
ATOM 737 C CA . MET A 1 80 ? 7.290 -0.093 -3.102 1.00 90.88 80 MET A CA 1
ATOM 738 C C . MET A 1 80 ? 6.125 0.791 -2.669 1.00 90.88 80 MET A C 1
ATOM 740 O O . MET A 1 80 ? 5.702 0.718 -1.518 1.00 90.88 80 MET A O 1
ATOM 744 N N . HIS A 1 81 ? 5.574 1.588 -3.587 1.00 92.62 81 HIS A N 1
ATOM 745 C CA . HIS A 1 81 ? 4.435 2.452 -3.302 1.00 92.62 81 HIS A CA 1
ATOM 746 C C . HIS A 1 81 ? 3.192 1.638 -2.930 1.00 92.62 81 HIS A C 1
ATOM 748 O O . HIS A 1 81 ? 2.557 1.926 -1.921 1.00 92.62 81 HIS A O 1
ATOM 754 N N . ALA A 1 82 ? 2.855 0.598 -3.698 1.00 92.12 82 ALA A N 1
ATOM 755 C CA . ALA A 1 82 ? 1.718 -0.270 -3.405 1.00 92.12 82 ALA A CA 1
ATOM 756 C C . ALA A 1 82 ? 1.887 -0.994 -2.064 1.00 92.12 82 ALA A C 1
ATOM 758 O O . ALA A 1 82 ? 0.947 -1.036 -1.275 1.00 92.12 82 ALA A O 1
ATOM 759 N N . CYS A 1 83 ? 3.085 -1.508 -1.774 1.00 91.19 83 CYS A N 1
ATOM 760 C CA . CYS A 1 83 ? 3.393 -2.190 -0.521 1.00 91.19 83 CYS A CA 1
ATOM 761 C C . CYS A 1 83 ? 3.308 -1.236 0.675 1.00 91.19 83 CYS A C 1
ATOM 763 O O . CYS A 1 83 ? 2.605 -1.528 1.639 1.00 91.19 83 CYS A O 1
ATOM 765 N N . MET A 1 84 ? 3.944 -0.062 0.596 1.00 91.00 84 MET A N 1
ATOM 766 C CA . MET A 1 84 ? 3.866 0.955 1.649 1.00 91.00 84 MET A CA 1
ATOM 767 C C . MET A 1 84 ? 2.438 1.433 1.864 1.00 91.00 84 MET A C 1
ATOM 769 O O . MET A 1 84 ? 1.987 1.514 3.002 1.00 91.00 84 MET A O 1
ATOM 773 N N . HIS A 1 85 ? 1.704 1.715 0.789 1.00 91.44 85 HIS A N 1
ATOM 774 C CA . HIS A 1 85 ? 0.331 2.182 0.897 1.00 91.44 85 HIS A CA 1
ATOM 775 C C . HIS A 1 85 ? -0.580 1.096 1.473 1.00 91.44 85 HIS A C 1
ATOM 777 O O . HIS A 1 85 ? -1.401 1.391 2.337 1.00 91.44 85 HIS A O 1
ATOM 783 N N . ALA A 1 86 ? -0.423 -0.162 1.052 1.00 90.25 86 ALA A N 1
ATOM 784 C CA . ALA A 1 86 ? -1.160 -1.282 1.622 1.00 90.25 86 ALA A CA 1
ATOM 785 C C . ALA A 1 86 ? -0.818 -1.458 3.104 1.00 90.25 86 ALA A C 1
ATOM 787 O O . ALA A 1 86 ? -1.730 -1.527 3.920 1.00 90.25 86 ALA A O 1
ATOM 788 N N . TYR A 1 87 ? 0.464 -1.465 3.471 1.00 89.75 87 TYR A N 1
ATOM 789 C CA . TYR A 1 87 ? 0.908 -1.639 4.853 1.00 89.75 87 TYR A CA 1
ATOM 790 C C . TYR A 1 87 ? 0.426 -0.502 5.752 1.00 89.75 87 TYR A C 1
ATOM 792 O O . TYR A 1 87 ? -0.224 -0.755 6.757 1.00 89.75 87 TYR A O 1
ATOM 800 N N . ILE A 1 88 ? 0.676 0.753 5.374 1.00 88.44 88 ILE A N 1
ATOM 801 C CA . ILE A 1 88 ? 0.261 1.923 6.154 1.00 88.44 88 ILE A CA 1
ATOM 802 C C . ILE A 1 88 ? -1.256 1.967 6.261 1.00 88.44 88 ILE A C 1
ATOM 804 O O . ILE A 1 88 ? -1.781 2.087 7.363 1.00 88.44 88 ILE A O 1
ATOM 808 N N . HIS A 1 89 ? -1.973 1.851 5.141 1.00 88.50 89 HIS A N 1
ATOM 809 C CA . HIS A 1 89 ? -3.425 1.947 5.164 1.00 88.50 89 HIS A CA 1
ATOM 810 C C . HIS A 1 89 ? -4.028 0.797 5.963 1.00 88.50 89 HIS A C 1
ATOM 812 O O . HIS A 1 89 ? -4.856 1.044 6.826 1.00 88.50 89 HIS A O 1
ATOM 818 N N . THR A 1 90 ? -3.617 -0.451 5.729 1.00 86.88 90 THR A N 1
ATOM 819 C CA . THR A 1 90 ? -4.155 -1.588 6.488 1.00 86.88 90 THR A CA 1
ATOM 820 C C . THR A 1 90 ? -3.784 -1.474 7.955 1.00 86.88 90 THR A C 1
ATOM 822 O O . THR A 1 90 ? -4.682 -1.521 8.784 1.00 86.88 90 THR A O 1
ATOM 825 N N . TYR A 1 91 ? -2.519 -1.246 8.302 1.00 86.38 91 TYR A N 1
ATOM 826 C CA . TYR A 1 91 ? -2.078 -1.191 9.691 1.00 86.38 91 TYR A CA 1
ATOM 827 C C . TYR A 1 91 ? -2.727 -0.031 10.439 1.00 86.38 91 TYR A C 1
ATOM 829 O O . TYR A 1 91 ? -3.372 -0.249 11.456 1.00 86.38 91 TYR A O 1
ATOM 837 N N . ILE A 1 92 ? -2.629 1.195 9.919 1.00 84.94 92 ILE A N 1
ATOM 838 C CA . ILE A 1 92 ? -3.188 2.373 10.587 1.00 84.94 92 ILE A CA 1
ATOM 839 C C . ILE A 1 92 ? -4.709 2.292 10.615 1.00 84.94 92 ILE A C 1
ATOM 841 O O . ILE A 1 92 ? -5.294 2.457 11.681 1.00 84.94 92 ILE A O 1
ATOM 845 N N . HIS A 1 93 ? -5.365 2.010 9.486 1.00 86.44 93 HIS A N 1
ATOM 846 C CA . HIS A 1 93 ? -6.823 1.953 9.459 1.00 86.44 93 HIS A CA 1
ATOM 847 C C . HIS A 1 93 ? -7.335 0.829 10.349 1.00 86.44 93 HIS A C 1
ATOM 849 O O . HIS A 1 93 ? -8.224 1.069 11.153 1.00 86.44 93 HIS A O 1
ATOM 855 N N . THR A 1 94 ? -6.802 -0.391 10.245 1.00 84.69 94 THR A N 1
ATOM 856 C CA . THR A 1 94 ? -7.288 -1.496 11.084 1.00 84.69 94 THR A CA 1
ATOM 857 C C . THR A 1 94 ? -6.966 -1.248 12.544 1.00 84.69 94 THR A C 1
ATOM 859 O O . THR A 1 94 ? -7.873 -1.354 13.358 1.00 84.69 94 THR A O 1
ATOM 862 N N . TYR A 1 95 ? -5.744 -0.847 12.895 1.00 85.94 95 TYR A N 1
ATOM 863 C CA . TYR A 1 95 ? -5.366 -0.623 14.286 1.00 85.94 95 TYR A CA 1
ATOM 864 C C . TYR A 1 95 ? -6.165 0.520 14.905 1.00 85.94 95 TYR A C 1
ATOM 866 O O . TYR A 1 95 ? -6.800 0.326 15.933 1.00 85.94 95 TYR A O 1
ATOM 874 N N . ILE A 1 96 ? -6.207 1.691 14.263 1.00 84.56 96 ILE A N 1
ATOM 875 C CA . ILE A 1 96 ? -6.944 2.844 14.791 1.00 84.56 96 ILE A CA 1
ATOM 876 C C . ILE A 1 96 ? -8.440 2.553 14.809 1.00 84.56 96 ILE A C 1
ATOM 878 O O . ILE A 1 96 ? -9.074 2.757 15.840 1.00 84.56 96 ILE A O 1
ATOM 882 N N . HIS A 1 97 ? -9.016 2.051 13.713 1.00 86.88 97 HIS A N 1
ATOM 883 C CA . HIS A 1 97 ? -10.448 1.771 13.665 1.00 86.88 97 HIS A CA 1
ATOM 884 C C . HIS A 1 97 ? -10.830 0.709 14.691 1.00 86.88 97 HIS A C 1
ATOM 886 O O . HIS A 1 97 ? -11.768 0.918 15.448 1.00 86.88 97 HIS A O 1
ATOM 892 N N . THR A 1 98 ? -10.119 -0.419 14.755 1.00 85.62 98 THR A N 1
ATOM 893 C CA . THR A 1 98 ? -10.442 -1.475 15.726 1.00 85.62 98 THR A CA 1
ATOM 894 C C . THR A 1 98 ? -10.205 -1.004 17.146 1.00 85.62 98 THR A C 1
ATOM 896 O O . THR A 1 98 ? -11.093 -1.187 17.966 1.00 85.62 98 THR A O 1
ATOM 899 N N . TYR A 1 99 ? -9.086 -0.349 17.450 1.00 87.06 99 TYR A N 1
ATOM 900 C CA . TYR A 1 99 ? -8.796 0.124 18.801 1.00 87.06 99 TYR A CA 1
ATOM 901 C C . TYR A 1 99 ? -9.802 1.178 19.252 1.00 87.06 99 TYR A C 1
ATOM 903 O O . TYR A 1 99 ? -10.420 1.019 20.297 1.00 87.06 99 TYR A O 1
ATOM 911 N N . ILE A 1 100 ? -10.033 2.224 18.455 1.00 85.31 100 ILE A N 1
ATOM 912 C CA . ILE A 1 100 ? -10.987 3.281 18.802 1.00 85.31 100 ILE A CA 1
ATOM 913 C C . ILE A 1 100 ? -12.400 2.714 18.868 1.00 85.31 100 ILE A C 1
ATOM 915 O O . ILE A 1 100 ? -13.090 2.938 19.858 1.00 85.31 100 ILE A O 1
ATOM 919 N N . HIS A 1 101 ? -12.836 1.955 17.861 1.00 87.12 101 HIS A N 1
ATOM 920 C CA . HIS A 1 101 ? -14.184 1.397 17.852 1.00 87.12 101 HIS A CA 1
ATOM 921 C C . HIS A 1 101 ? -14.382 0.440 19.023 1.00 87.12 101 HIS A C 1
ATOM 923 O O . HIS A 1 101 ? -15.374 0.556 19.728 1.00 87.12 101 HIS A O 1
ATOM 929 N N . THR A 1 102 ? -13.467 -0.500 19.265 1.00 86.31 102 THR A N 1
ATOM 930 C CA . THR A 1 102 ? -13.609 -1.443 20.383 1.00 86.31 102 THR A CA 1
ATOM 931 C C . THR A 1 102 ? -13.522 -0.724 21.716 1.00 86.31 102 THR A C 1
ATOM 933 O O . THR A 1 102 ? -14.391 -0.945 22.548 1.00 86.31 102 THR A O 1
ATOM 936 N N . TYR A 1 103 ? -12.558 0.172 21.921 1.00 87.19 103 TYR A N 1
ATOM 937 C CA . TYR A 1 103 ? -12.405 0.890 23.182 1.00 87.19 103 TYR A CA 1
ATOM 938 C C . TYR A 1 103 ? -13.610 1.783 23.468 1.00 87.19 103 TYR A C 1
ATOM 940 O O . TYR A 1 103 ? -14.220 1.661 24.523 1.00 87.19 103 TYR A O 1
ATOM 948 N N . ILE A 1 104 ? -14.010 2.633 22.519 1.00 85.44 104 ILE A N 1
ATOM 949 C CA . ILE A 1 104 ? -15.160 3.525 22.695 1.00 85.44 104 ILE A CA 1
ATOM 950 C C . ILE A 1 104 ? -16.439 2.710 22.844 1.00 85.44 104 ILE A C 1
ATOM 952 O O . ILE A 1 104 ? -17.191 2.941 23.785 1.00 85.44 104 ILE A O 1
ATOM 956 N N . HIS A 1 105 ? -16.688 1.741 21.960 1.00 87.31 105 HIS A N 1
ATOM 957 C CA . HIS A 1 105 ? -17.906 0.942 22.028 1.00 87.31 105 HIS A CA 1
ATOM 958 C C . HIS A 1 105 ? -17.966 0.152 23.331 1.00 87.31 105 HIS A C 1
ATOM 960 O O . HIS A 1 105 ? -18.983 0.190 24.008 1.00 87.31 105 HIS A O 1
ATOM 966 N N . THR A 1 106 ? -16.902 -0.555 23.717 1.00 86.31 106 THR A N 1
ATOM 967 C CA . THR A 1 106 ? -16.906 -1.327 24.969 1.00 86.31 106 THR A CA 1
ATOM 968 C C . THR A 1 106 ? -17.000 -0.413 26.174 1.00 86.31 106 THR A C 1
ATOM 970 O O . THR A 1 106 ? -17.841 -0.666 27.024 1.00 86.31 106 THR A O 1
ATOM 973 N N . TYR A 1 107 ? -16.229 0.671 26.245 1.00 87.25 107 TYR A N 1
ATOM 974 C CA . TYR A 1 107 ? -16.257 1.580 27.386 1.00 87.25 107 TYR A CA 1
ATOM 975 C C . TYR A 1 107 ? -17.617 2.262 27.527 1.00 87.25 107 TYR A C 1
ATOM 977 O O . TYR A 1 107 ? -18.234 2.176 28.582 1.00 87.25 107 TYR A O 1
ATOM 985 N N . ILE A 1 108 ? -18.132 2.877 26.460 1.00 85.25 108 ILE A N 1
ATOM 986 C CA . ILE A 1 108 ? -19.430 3.558 26.493 1.00 85.25 108 ILE A CA 1
ATOM 987 C C . ILE A 1 108 ? -20.547 2.552 26.741 1.00 85.25 108 ILE A C 1
ATOM 989 O O . ILE A 1 108 ? -21.370 2.772 27.625 1.00 85.25 108 ILE A O 1
ATOM 993 N N . HIS A 1 109 ? -20.582 1.440 26.005 1.00 86.19 109 HIS A N 1
ATOM 994 C CA . HIS A 1 109 ? -21.642 0.452 26.173 1.00 86.19 109 HIS A CA 1
ATOM 995 C C . HIS A 1 109 ? -21.599 -0.154 27.571 1.00 86.19 109 HIS A C 1
ATOM 997 O O . HIS A 1 109 ? -22.637 -0.243 28.215 1.00 86.19 109 HIS A O 1
ATOM 1003 N N . THR A 1 110 ? -20.436 -0.576 28.071 1.00 85.94 110 THR A N 1
ATOM 1004 C CA . THR A 1 110 ? -20.350 -1.158 29.418 1.00 85.94 110 THR A CA 1
ATOM 1005 C C . THR A 1 110 ? -20.676 -0.120 30.473 1.00 85.94 110 THR A C 1
ATOM 1007 O O . THR A 1 110 ? -21.498 -0.411 31.331 1.00 85.94 110 THR A O 1
ATOM 1010 N N . TYR A 1 111 ? -20.128 1.093 30.396 1.00 85.81 111 TYR A N 1
ATOM 1011 C CA . TYR A 1 111 ? -20.377 2.135 31.385 1.00 85.81 111 TYR A CA 1
ATOM 1012 C C . TYR A 1 111 ? -21.844 2.556 31.403 1.00 85.81 111 TYR A C 1
ATOM 1014 O O . TYR A 1 111 ? -22.475 2.512 32.451 1.00 85.81 111 TYR A O 1
ATOM 1022 N N . ILE A 1 112 ? -22.426 2.895 30.250 1.00 84.88 112 ILE A N 1
ATOM 1023 C CA . ILE A 1 112 ? -23.831 3.305 30.170 1.00 84.88 112 ILE A CA 1
ATOM 1024 C C . ILE A 1 112 ? -24.742 2.147 30.563 1.00 84.88 112 ILE A C 1
ATOM 1026 O O . ILE A 1 112 ? -25.622 2.331 31.398 1.00 84.88 112 ILE A O 1
ATOM 1030 N N . HIS A 1 113 ? -24.534 0.950 30.010 1.00 85.94 113 HIS A N 1
ATOM 1031 C CA . HIS A 1 113 ? -25.392 -0.190 30.316 1.00 85.94 113 HIS A CA 1
ATOM 1032 C C . HIS A 1 113 ? -25.290 -0.578 31.788 1.00 85.94 113 HIS A C 1
ATOM 1034 O O . HIS A 1 113 ? -26.313 -0.767 32.433 1.00 85.94 113 HIS A O 1
ATOM 1040 N N . THR A 1 114 ? -24.084 -0.684 32.350 1.00 85.25 114 THR A N 1
ATOM 1041 C CA . THR A 1 114 ? -23.921 -1.022 33.770 1.00 85.25 114 THR A CA 1
ATOM 1042 C C . THR A 1 114 ? -24.455 0.084 34.656 1.00 85.25 114 THR A C 1
ATOM 1044 O O . THR A 1 114 ? -25.215 -0.224 35.562 1.00 85.25 114 THR A O 1
ATOM 1047 N N . TYR A 1 115 ? -24.152 1.354 34.393 1.00 85.06 115 TYR A N 1
ATOM 1048 C CA . TYR A 1 115 ? -24.616 2.463 35.221 1.00 85.06 115 TYR A CA 1
ATOM 1049 C C . TYR A 1 115 ? -26.135 2.598 35.173 1.00 85.06 115 TYR A C 1
ATOM 1051 O O . TYR A 1 115 ? -26.774 2.593 36.215 1.00 85.06 115 TYR A O 1
ATOM 1059 N N . ILE A 1 116 ? -26.736 2.643 33.982 1.00 83.56 116 ILE A N 1
ATOM 1060 C CA . ILE A 1 116 ? -28.192 2.747 33.840 1.00 83.56 116 ILE A CA 1
ATOM 1061 C C . ILE A 1 116 ? -28.863 1.507 34.418 1.00 83.56 116 ILE A C 1
ATOM 1063 O O . ILE A 1 116 ? -29.777 1.640 35.226 1.00 83.56 116 ILE A O 1
ATOM 1067 N N . HIS A 1 117 ? -28.413 0.304 34.054 1.00 84.50 117 HIS A N 1
ATOM 1068 C CA . HIS A 1 117 ? -29.048 -0.912 34.544 1.00 84.50 117 HIS A CA 1
ATOM 1069 C C . HIS A 1 117 ? -28.908 -1.026 36.060 1.00 84.50 117 HIS A C 1
ATOM 1071 O O . HIS A 1 117 ? -29.910 -1.265 36.726 1.00 84.50 117 HIS A O 1
ATOM 1077 N N . THR A 1 118 ? -27.714 -0.841 36.622 1.00 84.56 118 THR A N 1
ATOM 1078 C CA . THR A 1 118 ? -27.517 -0.944 38.073 1.00 84.56 118 THR A CA 1
ATOM 1079 C C . THR A 1 118 ? -28.255 0.165 38.792 1.00 84.56 118 THR A C 1
ATOM 1081 O O . THR A 1 118 ? -28.993 -0.142 39.717 1.00 84.56 118 THR A O 1
ATOM 1084 N N . TYR A 1 119 ? -28.148 1.421 38.363 1.00 83.69 119 TYR A N 1
ATOM 1085 C CA . TYR A 1 119 ? -28.801 2.540 39.033 1.00 83.69 119 TYR A CA 1
ATOM 1086 C C . TYR A 1 119 ? -30.319 2.416 38.970 1.00 83.69 119 TYR A C 1
ATOM 1088 O O . TYR A 1 119 ? -30.968 2.433 40.006 1.00 83.69 119 TYR A O 1
ATOM 1096 N N . ILE A 1 120 ? -30.897 2.209 37.784 1.00 83.25 120 ILE A N 1
ATOM 1097 C CA . ILE A 1 120 ? -32.350 2.073 37.641 1.00 83.25 120 ILE A CA 1
ATOM 1098 C C . ILE A 1 120 ? -32.838 0.822 38.361 1.00 83.25 120 ILE A C 1
ATOM 1100 O O . ILE A 1 120 ? -33.781 0.906 39.141 1.00 83.25 120 ILE A O 1
ATOM 1104 N N . HIS A 1 121 ? -32.205 -0.333 38.147 1.00 84.06 121 HIS A N 1
ATOM 1105 C CA . HIS A 1 121 ? -32.659 -1.570 38.775 1.00 84.06 121 HIS A CA 1
ATOM 1106 C C . HIS A 1 121 ? -32.519 -1.499 40.290 1.00 84.06 121 HIS A C 1
ATOM 1108 O O . HIS A 1 121 ? -33.465 -1.823 40.994 1.00 84.06 121 HIS A O 1
ATOM 1114 N N . THR A 1 122 ? -31.375 -1.066 40.822 1.00 84.00 122 THR A N 1
ATOM 1115 C CA . THR A 1 122 ? -31.200 -0.960 42.276 1.00 84.00 122 THR A CA 1
ATOM 1116 C C . THR A 1 122 ? -32.105 0.106 42.857 1.00 84.00 122 THR A C 1
ATOM 1118 O O . THR A 1 122 ? -32.780 -0.186 43.833 1.00 84.00 122 THR A O 1
ATOM 1121 N N . TYR A 1 123 ? -32.203 1.295 42.263 1.00 83.50 123 TYR A N 1
ATOM 1122 C CA . TYR A 1 123 ? -33.041 2.367 42.789 1.00 83.50 123 TYR A CA 1
ATOM 1123 C C . TYR A 1 123 ? -34.520 1.993 42.751 1.00 83.50 123 TYR A C 1
ATOM 1125 O O . TYR A 1 123 ? -35.182 2.047 43.779 1.00 83.50 123 TYR A O 1
ATOM 1133 N N . ILE A 1 124 ? -35.038 1.542 41.606 1.00 82.62 124 ILE A N 1
ATOM 1134 C CA . ILE A 1 124 ? -36.445 1.149 41.484 1.00 82.62 124 ILE A CA 1
ATOM 1135 C C . ILE A 1 124 ? -36.731 -0.061 42.365 1.00 82.62 124 ILE A C 1
ATOM 1137 O O . ILE A 1 124 ? -37.687 -0.032 43.133 1.00 82.62 124 ILE A O 1
ATOM 1141 N N . HIS A 1 125 ? -35.910 -1.111 42.300 1.00 83.50 125 HIS A N 1
ATOM 1142 C CA . HIS A 1 125 ? -36.152 -2.306 43.098 1.00 83.50 125 HIS A CA 1
ATOM 1143 C C . HIS A 1 125 ? -36.062 -1.991 44.587 1.00 83.50 125 HIS A C 1
ATOM 1145 O O . HIS A 1 125 ? -36.943 -2.391 45.334 1.00 83.50 125 HIS A O 1
ATOM 1151 N N . THR A 1 126 ? -35.035 -1.280 45.052 1.00 83.50 126 THR A N 1
ATOM 1152 C CA . THR A 1 126 ? -34.918 -0.949 46.479 1.00 83.50 126 THR A CA 1
ATOM 1153 C C . THR A 1 126 ? -36.015 0.004 46.908 1.00 83.50 126 THR A C 1
ATOM 1155 O O . THR A 1 126 ? -36.659 -0.276 47.907 1.00 83.50 126 THR A O 1
ATOM 1158 N N . TYR A 1 127 ? -36.299 1.069 46.162 1.00 83.50 127 TYR A N 1
ATOM 1159 C CA . TYR A 1 127 ? -37.325 2.039 46.530 1.00 83.50 127 TYR A CA 1
ATOM 1160 C C . TYR A 1 127 ? -38.715 1.412 46.536 1.00 83.50 127 TYR A C 1
ATOM 1162 O O . TYR A 1 127 ? -39.401 1.476 47.548 1.00 83.50 127 TYR A O 1
ATOM 1170 N N . ILE A 1 128 ? -39.119 0.739 45.456 1.00 82.19 128 ILE A N 1
ATOM 1171 C CA . ILE A 1 128 ? -40.435 0.097 45.381 1.00 82.19 128 ILE A CA 1
ATOM 1172 C C . ILE A 1 128 ? -40.534 -1.019 46.414 1.00 82.19 128 ILE A C 1
ATOM 1174 O O . ILE A 1 128 ? -41.502 -1.056 47.167 1.00 82.19 128 ILE A O 1
ATOM 1178 N N . HIS A 1 129 ? -39.542 -1.909 46.495 1.00 83.19 129 HIS A N 1
ATOM 1179 C CA . HIS A 1 129 ? -39.600 -3.016 47.444 1.00 83.19 129 HIS A CA 1
ATOM 1180 C C . HIS A 1 129 ? -39.608 -2.503 48.880 1.00 83.19 129 HIS A C 1
ATOM 1182 O O . HIS A 1 129 ? -40.436 -2.942 49.665 1.00 83.19 129 HIS A O 1
ATOM 1188 N N . THR A 1 130 ? -38.720 -1.580 49.255 1.00 83.19 130 THR A N 1
ATOM 1189 C CA . THR A 1 130 ? -38.700 -1.049 50.626 1.00 83.19 130 THR A CA 1
ATOM 1190 C C . THR A 1 130 ? -39.958 -0.258 50.917 1.00 83.19 130 THR A C 1
ATOM 1192 O O . THR A 1 130 ? -40.573 -0.516 51.940 1.00 83.19 130 THR A O 1
ATOM 1195 N N . TYR A 1 131 ? -40.402 0.636 50.036 1.00 83.88 131 TYR A N 1
ATOM 1196 C CA . TYR A 1 131 ? -41.584 1.456 50.275 1.00 83.88 131 TYR A CA 1
ATOM 1197 C C . TYR A 1 131 ? -42.849 0.607 50.358 1.00 83.88 131 TYR A C 1
ATOM 1199 O O . TYR A 1 131 ? -43.567 0.686 51.347 1.00 83.88 131 TYR A O 1
ATOM 1207 N N . ILE A 1 132 ? -43.101 -0.263 49.376 1.00 82.00 132 ILE A N 1
ATOM 1208 C CA . ILE A 1 132 ? -44.288 -1.124 49.379 1.00 82.00 132 ILE A CA 1
ATOM 1209 C C . ILE A 1 132 ? -44.220 -2.114 50.534 1.00 82.00 132 ILE A C 1
ATOM 1211 O O . ILE A 1 132 ? -45.187 -2.234 51.281 1.00 82.00 132 ILE A O 1
ATOM 1215 N N . HIS A 1 133 ? -43.094 -2.806 50.726 1.00 82.94 133 HIS A N 1
ATOM 1216 C CA . HIS A 1 133 ? -42.989 -3.785 51.802 1.00 82.94 133 HIS A CA 1
ATOM 1217 C C . HIS A 1 133 ? -43.110 -3.107 53.163 1.00 82.94 133 HIS A C 1
ATOM 1219 O O . HIS A 1 133 ? -43.851 -3.601 54.005 1.00 82.94 133 HIS A O 1
ATOM 1225 N N . THR A 1 134 ? -42.418 -1.995 53.415 1.00 82.94 134 THR A N 1
ATOM 1226 C CA . THR A 1 134 ? -42.525 -1.312 54.712 1.00 82.94 134 THR A CA 1
ATOM 1227 C C . THR A 1 134 ? -43.910 -0.727 54.899 1.00 82.94 134 THR A C 1
ATOM 1229 O O . THR A 1 134 ? -44.489 -0.954 55.950 1.00 82.94 134 THR A O 1
ATOM 1232 N N . TYR A 1 135 ? -44.491 -0.057 53.906 1.00 83.56 135 TYR A N 1
ATOM 1233 C CA . TYR A 1 135 ? -45.820 0.537 54.025 1.00 83.56 135 TYR A CA 1
ATOM 1234 C C . TYR A 1 135 ? -46.895 -0.525 54.240 1.00 83.56 135 TYR A C 1
ATOM 1236 O O . TYR A 1 135 ? -47.631 -0.452 55.216 1.00 83.56 135 TYR A O 1
ATOM 1244 N N . ILE A 1 136 ? -46.952 -1.555 53.393 1.00 81.75 136 ILE A N 1
ATOM 1245 C CA . ILE A 1 136 ? -47.944 -2.628 53.525 1.00 81.75 136 ILE A CA 1
ATOM 1246 C C . ILE A 1 136 ? -47.719 -3.397 54.821 1.00 81.75 136 ILE A C 1
ATOM 1248 O O . ILE A 1 136 ? -48.665 -3.589 55.580 1.00 81.75 136 ILE A O 1
ATOM 1252 N N . HIS A 1 137 ? -46.486 -3.817 55.111 1.00 83.25 137 HIS A N 1
ATOM 1253 C CA . HIS A 1 137 ? -46.214 -4.587 56.319 1.00 83.25 137 HIS A CA 1
ATOM 1254 C C . HIS A 1 137 ? -46.505 -3.760 57.567 1.00 83.25 137 HIS A C 1
ATOM 1256 O O . HIS A 1 137 ? -47.176 -4.252 58.462 1.00 83.25 137 HIS A O 1
ATOM 1262 N N . THR A 1 138 ? -46.035 -2.515 57.658 1.00 82.88 138 THR A N 1
ATOM 12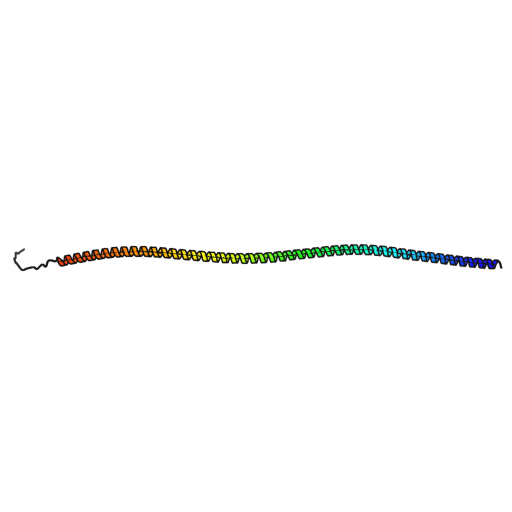63 C CA . THR A 1 138 ? -46.305 -1.677 58.835 1.00 82.88 138 THR A CA 1
ATOM 1264 C C . THR A 1 138 ? -47.780 -1.347 58.942 1.00 82.88 138 THR A C 1
ATOM 1266 O O . THR A 1 138 ? -48.328 -1.520 60.020 1.00 82.88 138 THR A O 1
ATOM 1269 N N . TYR A 1 139 ? -48.456 -0.955 57.863 1.00 83.81 139 TYR A N 1
ATOM 1270 C CA . TYR A 1 139 ? -49.873 -0.606 57.905 1.00 83.81 139 TYR A CA 1
ATOM 1271 C C . TYR A 1 139 ? -50.740 -1.809 58.270 1.00 83.81 139 TYR A C 1
ATOM 1273 O O . TYR A 1 139 ? -51.505 -1.739 59.224 1.00 83.81 139 TYR A O 1
ATOM 1281 N N . ILE A 1 140 ? -50.583 -2.940 57.577 1.00 81.31 140 ILE A N 1
ATOM 1282 C CA . ILE A 1 140 ? -51.365 -4.149 57.858 1.00 81.31 140 ILE A CA 1
ATOM 1283 C C . ILE A 1 140 ? -51.025 -4.688 59.244 1.00 81.31 140 ILE A C 1
ATOM 1285 O O . ILE A 1 140 ? -51.933 -4.957 60.026 1.00 81.31 140 ILE A O 1
ATOM 1289 N N . HIS A 1 141 ? -49.740 -4.822 59.582 1.00 82.88 141 HIS A N 1
ATOM 1290 C CA . HIS A 1 141 ? -49.350 -5.346 60.886 1.00 82.88 141 HIS A CA 1
ATOM 1291 C C . HIS A 1 141 ? -49.827 -4.426 62.005 1.00 82.88 141 HIS A C 1
ATOM 1293 O O . HIS A 1 141 ? -50.392 -4.912 62.974 1.00 82.88 141 HIS A O 1
ATOM 1299 N N . THR A 1 142 ? -49.621 -3.112 61.913 1.00 82.19 142 THR A N 1
ATOM 1300 C CA . THR A 1 142 ? -50.078 -2.192 62.965 1.00 82.19 142 THR A CA 1
ATOM 1301 C C . THR A 1 142 ? -51.591 -2.163 63.036 1.00 82.19 142 THR A C 1
ATOM 1303 O O . THR A 1 142 ? -52.115 -2.293 64.132 1.00 82.19 142 THR A O 1
ATOM 1306 N N . TYR A 1 143 ? -52.308 -2.078 61.917 1.00 82.75 143 TYR A N 1
ATOM 1307 C CA . TYR A 1 143 ? -53.767 -2.033 61.917 1.00 82.75 143 TYR A CA 1
ATOM 1308 C C . TYR A 1 143 ? -54.372 -3.321 62.472 1.00 82.75 143 TYR A C 1
ATOM 1310 O O . TYR A 1 143 ? -55.155 -3.269 63.413 1.00 82.75 143 TYR A O 1
ATOM 1318 N N . ILE A 1 144 ? -53.966 -4.486 61.961 1.00 80.69 144 ILE A N 1
ATOM 1319 C CA . ILE A 1 144 ? -54.479 -5.777 62.432 1.00 80.69 144 ILE A CA 1
ATOM 1320 C C . ILE A 1 144 ? -54.066 -6.014 63.881 1.00 80.69 144 ILE A C 1
ATOM 1322 O O . ILE A 1 144 ? -54.914 -6.342 64.705 1.00 80.69 144 ILE A O 1
ATOM 1326 N N . HIS A 1 145 ? -52.787 -5.831 64.218 1.00 82.31 145 HIS A N 1
ATOM 1327 C CA . HIS A 1 145 ? -52.317 -6.071 65.577 1.00 82.31 145 HIS A CA 1
ATOM 1328 C C . HIS A 1 145 ? -52.989 -5.117 66.557 1.00 82.31 145 HIS A C 1
ATOM 1330 O O . HIS A 1 145 ? -53.477 -5.567 67.584 1.00 82.31 145 HIS A O 1
ATOM 1336 N N . THR A 1 146 ? -53.052 -3.813 66.276 1.00 81.06 146 THR A N 1
ATOM 1337 C CA . THR A 1 146 ? -53.718 -2.869 67.183 1.00 81.06 146 THR A CA 1
ATOM 1338 C C . THR A 1 146 ? -55.208 -3.142 67.257 1.00 81.06 146 THR A C 1
ATOM 1340 O O . THR A 1 146 ? -55.719 -3.216 68.365 1.00 81.06 146 THR A O 1
ATOM 1343 N N . TYR A 1 147 ? -55.9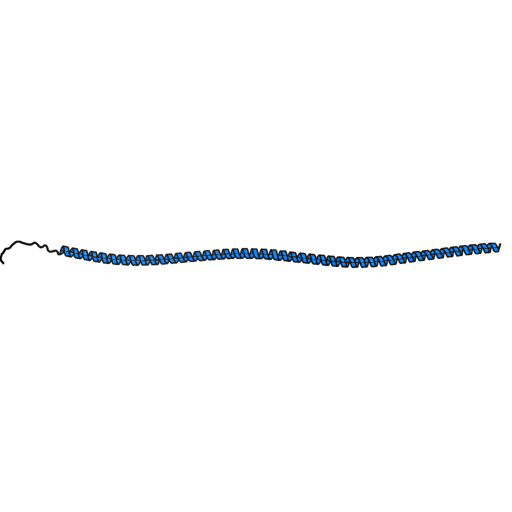05 -3.364 66.144 1.00 82.31 147 TYR A N 1
ATOM 1344 C CA . TYR A 1 147 ? -57.343 -3.615 66.157 1.00 82.31 147 TYR A CA 1
ATOM 1345 C C . TYR A 1 147 ? -57.684 -4.906 66.899 1.00 82.31 147 TYR A C 1
ATOM 1347 O O . TYR A 1 147 ? -58.475 -4.880 67.834 1.00 82.31 147 TYR A O 1
ATOM 1355 N N . ILE A 1 148 ? -57.042 -6.025 66.555 1.00 80.12 148 ILE A N 1
ATOM 1356 C CA . ILE A 1 148 ? -57.291 -7.311 67.212 1.00 80.12 148 ILE A CA 1
ATOM 1357 C C . ILE A 1 148 ? -56.856 -7.254 68.672 1.00 80.12 148 ILE A C 1
ATOM 1359 O O . ILE A 1 148 ? -57.631 -7.630 69.546 1.00 80.12 148 ILE A O 1
ATOM 1363 N N . HIS A 1 149 ? -55.648 -6.766 68.964 1.00 81.62 149 HIS A N 1
ATOM 1364 C CA . HIS A 1 149 ? -55.163 -6.705 70.338 1.00 81.62 149 HIS A CA 1
ATOM 1365 C C . HIS A 1 149 ? -56.034 -5.778 71.179 1.00 81.62 149 HIS A C 1
ATOM 1367 O O . HIS A 1 149 ? -56.427 -6.162 72.271 1.00 81.62 149 HIS A O 1
ATOM 1373 N N . THR A 1 150 ? -56.361 -4.572 70.712 1.00 80.25 150 THR A N 1
ATOM 1374 C CA . THR A 1 150 ? -57.219 -3.658 71.480 1.00 80.25 150 THR A CA 1
ATOM 1375 C C . THR A 1 150 ? -58.623 -4.214 71.611 1.00 80.25 150 THR A C 1
ATOM 1377 O O . THR A 1 150 ? -59.134 -4.220 72.722 1.00 80.25 150 THR A O 1
ATOM 1380 N N . TYR A 1 151 ? -59.234 -4.743 70.552 1.00 80.56 151 TYR A N 1
ATOM 1381 C CA . TYR A 1 151 ? -60.588 -5.285 70.610 1.00 80.56 151 TYR A CA 1
ATOM 1382 C C . TYR A 1 151 ? -60.670 -6.502 71.528 1.00 80.56 151 TYR A C 1
ATOM 1384 O O . TYR A 1 151 ? -61.475 -6.512 72.450 1.00 80.56 151 TYR A O 1
ATOM 1392 N N . ILE A 1 152 ? -59.802 -7.500 71.347 1.00 78.69 152 ILE A N 1
ATOM 1393 C CA . ILE A 1 152 ? -59.785 -8.698 72.193 1.00 78.69 152 ILE A CA 1
ATOM 1394 C C . ILE A 1 152 ? -59.420 -8.327 73.626 1.00 78.69 152 ILE A C 1
ATOM 1396 O O . ILE A 1 152 ? -60.118 -8.735 74.549 1.00 78.69 152 ILE A O 1
ATOM 1400 N N . HIS A 1 153 ? -58.361 -7.540 73.835 1.00 80.25 153 HIS A N 1
ATOM 1401 C CA . HIS A 1 153 ? -57.946 -7.161 75.180 1.00 80.25 153 HIS A CA 1
ATOM 1402 C C . HIS A 1 153 ? -59.033 -6.345 75.871 1.00 80.25 153 HIS A C 1
ATOM 1404 O O . HIS A 1 153 ? -59.389 -6.664 76.994 1.00 80.25 153 HIS A O 1
ATOM 1410 N N . THR A 1 154 ? -59.592 -5.315 75.235 1.00 79.50 154 THR A N 1
ATOM 1411 C CA . THR A 1 154 ? -60.661 -4.517 75.853 1.00 79.50 154 THR A CA 1
ATOM 1412 C C . THR A 1 154 ? -61.913 -5.348 76.062 1.00 79.50 154 THR A C 1
ATOM 1414 O O . THR A 1 154 ? -62.447 -5.316 77.161 1.00 79.50 154 THR A O 1
ATOM 1417 N N . TYR A 1 155 ? -62.360 -6.140 75.090 1.00 79.56 155 TYR A N 1
ATOM 1418 C CA . TYR A 1 155 ? -63.569 -6.946 75.221 1.00 79.56 155 TYR A CA 1
ATOM 1419 C C . TYR A 1 155 ? -63.423 -8.013 76.304 1.00 79.56 155 TYR A C 1
ATOM 1421 O O . TYR A 1 155 ? -64.238 -8.069 77.216 1.00 79.56 155 TYR A O 1
ATOM 1429 N N . ILE A 1 156 ? -62.358 -8.817 76.268 1.00 77.56 156 ILE A N 1
ATOM 1430 C CA . ILE A 1 156 ? -62.117 -9.856 77.274 1.00 77.56 156 ILE A CA 1
ATOM 1431 C C . ILE A 1 156 ? -61.861 -9.223 78.637 1.00 77.56 156 ILE A C 1
ATOM 1433 O O . ILE A 1 156 ? -62.474 -9.637 79.615 1.00 77.56 156 ILE A O 1
ATOM 1437 N N . HIS A 1 157 ? -60.994 -8.212 78.725 1.00 79.19 157 HIS A N 1
ATOM 1438 C CA . HIS A 1 157 ? -60.694 -7.572 80.001 1.00 79.19 157 HIS A CA 1
ATOM 1439 C C . HIS A 1 157 ? -61.939 -6.908 80.577 1.00 79.19 157 HIS A C 1
ATOM 1441 O O . HIS A 1 157 ? -62.236 -7.121 81.742 1.00 79.19 157 HIS A O 1
ATOM 1447 N N . THR A 1 158 ? -62.690 -6.121 79.805 1.00 77.12 158 THR A N 1
ATOM 1448 C CA . THR A 1 158 ? -63.917 -5.499 80.319 1.00 77.12 158 THR A CA 1
ATOM 1449 C C . THR A 1 158 ? -64.965 -6.544 80.651 1.00 77.12 158 THR A C 1
ATOM 1451 O O . THR A 1 158 ? -65.519 -6.470 81.737 1.00 77.12 158 THR A O 1
ATOM 1454 N N . TYR A 1 159 ? -65.203 -7.547 79.808 1.00 77.88 159 TYR A N 1
ATOM 1455 C CA . TYR A 1 159 ? -66.201 -8.581 80.073 1.00 77.88 159 TYR A CA 1
ATOM 1456 C C . TYR A 1 159 ? -65.846 -9.408 81.306 1.00 77.88 159 TYR A C 1
ATOM 1458 O O . TYR A 1 159 ? -66.647 -9.502 82.225 1.00 77.88 159 TYR A O 1
ATOM 1466 N N . ILE A 1 160 ? -64.631 -9.956 81.381 1.00 76.50 160 ILE A N 1
ATOM 1467 C CA . ILE A 1 160 ? -64.189 -10.751 82.531 1.00 76.50 160 ILE A CA 1
ATOM 1468 C C . ILE A 1 160 ? -64.123 -9.880 83.780 1.00 76.50 160 ILE A C 1
ATOM 1470 O O . ILE A 1 160 ? -64.655 -10.272 84.813 1.00 76.50 160 ILE A O 1
ATOM 1474 N N . HIS A 1 161 ? -63.509 -8.698 83.708 1.00 77.56 161 HIS A N 1
ATOM 1475 C CA . HIS A 1 161 ? -63.387 -7.829 84.873 1.00 77.56 161 HIS A CA 1
ATOM 1476 C C . HIS A 1 161 ? -64.759 -7.373 85.354 1.00 77.56 161 HIS A C 1
ATOM 1478 O O . HIS A 1 161 ? -65.036 -7.477 86.538 1.00 77.56 161 HIS A O 1
ATOM 1484 N N . THR A 1 162 ? -65.642 -6.892 84.477 1.00 75.94 162 THR A N 1
ATOM 1485 C CA . THR A 1 162 ? -66.990 -6.481 84.893 1.00 75.94 162 THR A CA 1
ATOM 1486 C C . THR A 1 162 ? -67.800 -7.669 85.375 1.00 75.94 162 THR A C 1
ATOM 1488 O O . THR A 1 162 ? -68.399 -7.560 86.434 1.00 75.94 162 THR A O 1
ATOM 1491 N N . TYR A 1 163 ? -67.787 -8.813 84.691 1.00 75.88 163 TYR A N 1
ATOM 1492 C CA . TYR A 1 163 ? -68.553 -9.988 85.098 1.00 75.88 163 TYR A CA 1
ATOM 1493 C C . TYR A 1 163 ? -68.062 -10.551 86.430 1.00 75.88 163 TYR A C 1
ATOM 1495 O O . TYR A 1 163 ? -68.854 -10.715 87.347 1.00 75.88 163 TYR A O 1
ATOM 1503 N N . ILE A 1 164 ? -66.757 -10.784 86.589 1.00 74.62 164 ILE A N 1
ATOM 1504 C CA . ILE A 1 164 ? -66.190 -11.287 87.846 1.00 74.62 164 ILE A CA 1
ATOM 1505 C C . ILE A 1 164 ? -66.360 -10.254 88.954 1.00 74.62 164 ILE A C 1
ATOM 1507 O O . ILE A 1 164 ? -66.807 -10.609 90.039 1.00 74.62 164 ILE A O 1
ATOM 1511 N N . HIS A 1 165 ? -66.043 -8.982 88.707 1.00 75.94 165 HIS A N 1
ATOM 1512 C CA . HIS A 1 165 ? -66.176 -7.947 89.728 1.00 75.94 165 HIS A CA 1
ATOM 1513 C C . HIS A 1 165 ? -67.634 -7.770 90.141 1.00 75.94 165 HIS A C 1
ATOM 1515 O O . HIS A 1 165 ? -67.920 -7.747 91.329 1.00 75.94 165 HIS A O 1
ATOM 1521 N N . THR A 1 166 ? -68.575 -7.674 89.200 1.00 73.50 166 THR A N 1
ATOM 1522 C CA . THR A 1 166 ? -70.002 -7.559 89.534 1.00 73.50 166 THR A CA 1
ATOM 1523 C C . THR A 1 166 ? -70.515 -8.824 90.197 1.00 73.50 166 THR A C 1
ATOM 1525 O O . THR A 1 166 ? -71.189 -8.708 91.211 1.00 73.50 166 THR A O 1
ATOM 1528 N N . TYR A 1 167 ? -70.166 -10.017 89.718 1.00 73.44 167 TYR A N 1
ATOM 1529 C CA . TYR A 1 167 ? -70.606 -11.278 90.311 1.00 73.44 167 TYR A CA 1
ATOM 1530 C C . TYR A 1 167 ? -70.050 -11.462 91.722 1.00 73.44 167 TYR A C 1
ATOM 1532 O O . TYR A 1 167 ? -70.813 -11.688 92.649 1.00 73.44 167 TYR A O 1
ATOM 1540 N N . ILE A 1 168 ? -68.743 -11.293 91.928 1.00 71.69 168 ILE A N 1
ATOM 1541 C CA . ILE A 1 168 ? -68.129 -11.394 93.257 1.00 71.69 168 ILE A CA 1
ATOM 1542 C C . ILE A 1 168 ? -68.653 -10.288 94.169 1.00 71.69 168 ILE A C 1
ATOM 1544 O O . ILE A 1 168 ? -69.034 -10.574 95.298 1.00 71.69 168 ILE A O 1
ATOM 1548 N N . HIS A 1 169 ? -68.714 -9.039 93.704 1.00 72.62 169 HIS A N 1
ATOM 1549 C CA . HIS A 1 169 ? -69.199 -7.933 94.524 1.00 72.62 169 HIS A CA 1
ATOM 1550 C C . HIS A 1 169 ? -70.667 -8.131 94.903 1.00 72.62 169 HIS A C 1
ATOM 1552 O O . HIS A 1 169 ? -71.008 -8.006 96.071 1.00 72.62 169 HIS A O 1
ATOM 1558 N N . THR A 1 170 ? -71.543 -8.488 93.964 1.00 68.38 170 THR A N 1
ATOM 1559 C CA . THR A 1 170 ? -72.958 -8.765 94.265 1.00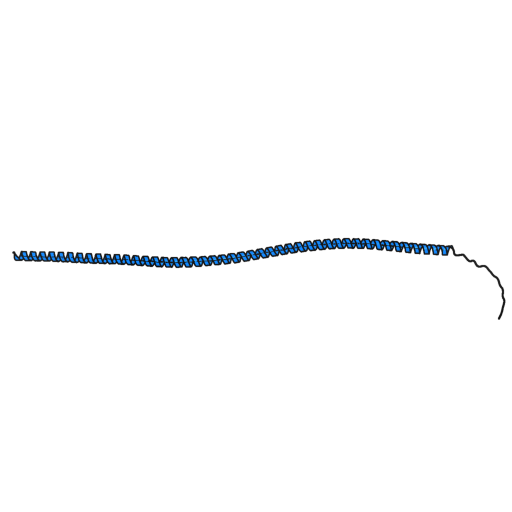 68.38 170 THR A CA 1
ATOM 1560 C C . THR A 1 170 ? -73.119 -10.001 95.140 1.00 68.38 170 THR A C 1
ATOM 1562 O O . THR A 1 170 ? -73.891 -9.951 96.092 1.00 68.38 170 THR A O 1
ATOM 1565 N N . TYR A 1 171 ? -72.371 -11.078 94.896 1.00 68.12 171 TYR A N 1
ATOM 1566 C CA . TYR A 1 171 ? -72.438 -12.308 95.685 1.00 68.12 171 TYR A CA 1
ATOM 1567 C C . TYR A 1 171 ? -71.922 -12.100 97.110 1.00 68.12 171 TYR A C 1
ATOM 1569 O O . TYR A 1 171 ? -72.591 -12.469 98.065 1.00 68.12 171 TYR A O 1
ATOM 1577 N N . ILE A 1 172 ? -70.776 -11.443 97.291 1.00 64.81 172 ILE A N 1
ATOM 1578 C CA . ILE A 1 172 ? -70.242 -11.114 98.619 1.00 64.81 172 ILE A CA 1
ATOM 1579 C C . ILE A 1 172 ? -71.161 -10.118 99.327 1.00 64.81 172 ILE A C 1
ATOM 1581 O O . ILE A 1 172 ? -71.485 -10.319 100.494 1.00 64.81 172 ILE A O 1
ATOM 1585 N N . HIS A 1 173 ? -71.627 -9.074 98.640 1.00 63.94 173 HIS A N 1
ATOM 1586 C CA . HIS A 1 173 ? -72.503 -8.073 99.246 1.00 63.94 173 HIS A CA 1
ATOM 1587 C C . HIS A 1 173 ? -73.856 -8.676 99.644 1.00 63.94 173 HIS A C 1
ATOM 1589 O O . HIS A 1 173 ? -74.363 -8.372 100.717 1.00 63.94 173 HIS A O 1
ATOM 1595 N N . THR A 1 174 ? -74.427 -9.583 98.849 1.00 59.75 174 THR A N 1
ATOM 1596 C CA . THR A 1 174 ? -75.651 -10.311 99.229 1.00 59.75 174 THR A CA 1
ATOM 1597 C C . THR A 1 174 ? -75.393 -11.331 100.337 1.00 59.75 174 THR A C 1
ATOM 1599 O O . THR A 1 174 ? -76.183 -11.414 101.272 1.00 59.75 174 THR A O 1
ATOM 1602 N N . TYR A 1 175 ? -74.274 -12.056 100.308 1.00 59.25 175 TYR A N 1
ATOM 1603 C CA . TYR A 1 175 ? -73.932 -13.068 101.314 1.00 59.25 175 TYR A CA 1
ATOM 1604 C C . TYR A 1 175 ? -73.598 -12.466 102.687 1.00 59.25 175 TYR A C 1
ATOM 1606 O O . TYR A 1 175 ? -73.968 -13.024 103.721 1.00 59.25 175 TYR A O 1
ATOM 1614 N N . ILE A 1 176 ? -72.930 -11.309 102.713 1.00 59.12 176 ILE A N 1
ATOM 1615 C CA . ILE A 1 176 ? -72.654 -10.562 103.945 1.00 59.12 176 ILE A CA 1
ATOM 1616 C C . ILE A 1 176 ? -73.931 -9.887 104.455 1.00 59.12 176 ILE A C 1
ATOM 1618 O O . ILE A 1 176 ? -74.191 -9.927 105.657 1.00 59.12 176 ILE A O 1
ATOM 1622 N N . HIS A 1 177 ? -74.755 -9.314 103.571 1.00 56.31 177 HIS A N 1
ATOM 1623 C CA . HIS A 1 177 ? -75.944 -8.574 103.999 1.00 56.31 177 HIS A CA 1
ATOM 1624 C C . HIS A 1 177 ? -77.127 -9.477 104.411 1.00 56.31 177 HIS A C 1
ATOM 1626 O O . HIS A 1 177 ? -77.947 -9.037 105.214 1.00 56.31 177 HIS A O 1
ATOM 1632 N N . ASN A 1 178 ? -77.182 -10.739 103.957 1.00 51.34 178 ASN A N 1
ATOM 1633 C CA . ASN A 1 178 ? -78.238 -11.708 104.309 1.00 51.34 178 ASN A CA 1
ATOM 1634 C C . ASN A 1 178 ? -77.872 -12.715 105.418 1.00 51.34 178 ASN A C 1
ATOM 1636 O O . ASN A 1 178 ? -78.610 -13.681 105.623 1.00 51.34 178 ASN A O 1
ATOM 1640 N N . ARG A 1 179 ? -76.764 -12.552 106.154 1.00 38.81 179 ARG A N 1
ATOM 1641 C CA . ARG A 1 179 ? -76.410 -13.514 107.215 1.00 38.81 179 ARG A CA 1
ATOM 1642 C C . ARG A 1 179 ? -77.309 -13.315 108.456 1.00 38.81 179 ARG A C 1
ATOM 1644 O O . ARG A 1 179 ? -77.186 -12.276 109.102 1.00 38.81 179 ARG A O 1
ATOM 1651 N N . PRO A 1 180 ? -78.167 -14.280 108.859 1.00 45.91 180 PRO A N 1
ATOM 1652 C CA . PRO A 1 180 ? -78.975 -14.142 110.068 1.00 45.91 180 PRO A CA 1
ATOM 1653 C C . PRO A 1 180 ? -78.096 -14.353 111.306 1.00 45.91 180 PRO A C 1
ATOM 1655 O O . PRO A 1 180 ? -77.410 -15.371 111.438 1.00 45.91 180 PRO A O 1
ATOM 1658 N N . THR A 1 181 ? -78.124 -13.399 112.231 1.00 38.28 181 THR A N 1
ATOM 1659 C CA . THR A 1 181 ? -77.516 -13.511 113.559 1.00 38.28 181 THR A CA 1
ATOM 1660 C C . THR A 1 181 ? -78.319 -14.495 114.415 1.00 38.28 181 THR A C 1
ATOM 1662 O O . THR A 1 181 ? -79.366 -14.163 114.958 1.00 38.28 181 THR A O 1
ATOM 1665 N N . TYR A 1 182 ? -77.834 -15.732 114.554 1.00 38.97 182 TYR A N 1
ATOM 1666 C CA . TYR A 1 182 ? -78.408 -16.704 115.490 1.00 38.97 182 TYR A CA 1
ATOM 1667 C C . TYR A 1 182 ? -77.860 -16.481 116.907 1.00 38.97 182 TYR A C 1
ATOM 1669 O O . TYR A 1 182 ? -76.740 -16.876 117.230 1.00 38.97 182 TYR A O 1
ATOM 1677 N N . THR A 1 183 ? -78.677 -15.878 117.769 1.00 40.84 183 THR A N 1
ATOM 1678 C CA . THR A 1 183 ? -78.564 -15.959 119.232 1.00 40.84 183 THR A CA 1
ATOM 1679 C C . THR A 1 183 ? -79.266 -17.238 119.712 1.00 40.84 183 THR A C 1
ATOM 1681 O O . THR A 1 183 ? -80.395 -17.520 119.315 1.00 40.84 183 THR A O 1
ATOM 1684 N N . LYS A 1 184 ? -78.605 -18.061 120.541 1.00 33.72 184 LYS A N 1
ATOM 1685 C CA . LYS A 1 184 ? -79.160 -19.329 121.060 1.00 33.72 184 LYS A CA 1
ATOM 1686 C C . LYS A 1 184 ? -79.439 -19.214 122.573 1.00 33.72 184 LYS A C 1
ATOM 1688 O O . LYS A 1 184 ? -78.501 -18.895 123.304 1.00 33.72 184 LYS A O 1
ATOM 1693 N N . PRO A 1 185 ? -80.677 -19.452 123.056 1.00 40.75 185 PRO A N 1
ATOM 1694 C CA . PRO A 1 185 ? -81.023 -19.375 124.474 1.00 40.75 185 PRO A CA 1
ATOM 1695 C C . PRO A 1 185 ? -80.964 -20.734 125.212 1.00 40.75 185 PRO A C 1
ATOM 1697 O O . PRO A 1 185 ? -80.663 -21.781 124.645 1.00 40.75 185 PRO A O 1
ATOM 1700 N N . LYS A 1 186 ? -81.210 -20.632 126.522 1.00 34.47 186 LYS A N 1
ATOM 1701 C CA . LYS A 1 186 ? -80.961 -21.519 127.676 1.00 34.47 186 LYS A CA 1
ATOM 1702 C C . LYS A 1 186 ? -81.898 -22.749 127.785 1.00 34.47 186 LYS A C 1
ATOM 1704 O O . LYS A 1 186 ? -83.084 -22.617 127.529 1.00 34.47 186 LYS A O 1
ATOM 1709 N N . SER A 1 187 ? -81.341 -23.856 128.311 1.00 40.66 187 SER A N 1
ATOM 1710 C CA . SER A 1 187 ? -81.930 -24.953 129.132 1.00 40.66 187 SER A CA 1
ATOM 1711 C C . SER A 1 187 ? -83.166 -25.745 128.658 1.00 40.66 187 SER A C 1
ATOM 1713 O O . SER A 1 187 ? -84.211 -25.142 128.476 1.00 40.66 187 SER A O 1
ATOM 1715 N N . GLN A 1 188 ? -83.112 -27.092 128.708 1.00 34.75 188 GLN A N 1
ATOM 1716 C CA . GLN A 1 188 ? -83.840 -27.916 129.705 1.00 34.75 188 GLN A CA 1
ATOM 1717 C C . GLN A 1 188 ? -83.475 -29.415 129.634 1.00 34.75 188 GLN A C 1
ATOM 1719 O O . GLN A 1 188 ? -83.119 -29.943 128.588 1.00 34.75 188 GLN A O 1
ATOM 1724 N N . TRP A 1 189 ? -83.541 -30.056 130.800 1.00 34.78 189 TRP A N 1
ATOM 1725 C CA . TRP A 1 189 ? -83.263 -31.458 131.123 1.00 34.78 189 TRP A CA 1
ATOM 1726 C C . TRP A 1 189 ? -84.292 -32.439 130.528 1.00 34.78 189 TRP A C 1
ATOM 1728 O O . TRP A 1 189 ? -85.419 -32.032 130.281 1.00 34.78 189 TRP A O 1
ATOM 1738 N N . TRP A 1 190 ? -83.936 -33.720 130.349 1.00 36.19 190 TRP A N 1
ATOM 1739 C CA . TRP A 1 190 ? -84.413 -34.867 131.153 1.00 36.19 190 TRP A CA 1
ATOM 1740 C C . TRP A 1 190 ? -83.854 -36.199 130.612 1.00 36.19 190 TRP A C 1
ATOM 1742 O O . TRP A 1 190 ? -83.746 -36.437 129.414 1.00 36.19 190 TRP A O 1
ATOM 1752 N N . SER A 1 191 ? -83.479 -37.038 131.571 1.00 40.78 191 SER A N 1
ATOM 1753 C CA . SER A 1 191 ? -83.029 -38.431 131.524 1.00 40.78 191 SER A CA 1
ATOM 1754 C C . SER A 1 191 ? -84.058 -39.412 130.958 1.00 40.78 191 SER A C 1
ATOM 1756 O O . SER A 1 191 ? -85.219 -39.242 131.306 1.00 40.78 191 SER A O 1
ATOM 1758 N N . VAL A 1 192 ? -83.622 -40.506 130.310 1.00 42.06 192 VAL A N 1
ATOM 1759 C CA . VAL A 1 192 ? -84.031 -41.902 130.621 1.00 42.06 192 VAL A CA 1
ATOM 1760 C C . VAL A 1 192 ? -82.922 -42.877 130.156 1.00 42.06 192 VAL A C 1
ATOM 1762 O O . VAL A 1 192 ? -82.374 -42.747 129.068 1.00 42.06 192 VAL A O 1
ATOM 1765 N N . THR A 1 193 ? -82.581 -43.804 131.050 1.00 40.28 193 THR A N 1
ATOM 1766 C CA . THR A 1 193 ? -81.616 -44.928 131.036 1.00 40.28 193 THR A CA 1
ATOM 1767 C C . THR A 1 193 ? -82.195 -46.194 130.333 1.00 40.28 193 THR A C 1
ATOM 1769 O O . THR A 1 193 ? -83.210 -46.087 129.655 1.00 40.28 193 THR A O 1
ATOM 1772 N N . PRO A 1 194 ? -81.710 -47.436 130.561 1.00 51.03 194 PRO A N 1
ATOM 1773 C CA . PRO A 1 194 ? -80.422 -48.026 130.176 1.00 51.03 194 PRO A CA 1
ATOM 1774 C C . PRO A 1 194 ? -80.577 -49.351 129.376 1.00 51.03 194 PRO A C 1
ATOM 1776 O O . PRO A 1 194 ? -81.589 -50.046 129.479 1.00 51.03 194 PRO A O 1
ATOM 1779 N N . LYS A 1 195 ? -79.510 -49.768 128.688 1.00 36.88 195 LYS A N 1
ATOM 1780 C CA . LYS A 1 195 ? -79.003 -51.152 128.649 1.00 36.88 195 LYS A CA 1
ATOM 1781 C C . LYS A 1 195 ? -77.501 -51.103 128.413 1.00 36.88 195 LYS A C 1
ATOM 1783 O O . LYS A 1 195 ? -77.077 -50.192 127.669 1.00 36.88 195 LYS A O 1
#

Organism: Ridgeia piscesae (NCBI:txid27915)